Protein AF-A0A6F9AGS8-F1 (afdb_monomer_lite)

Structure (mmCIF, N/CA/C/O backbone):
data_AF-A0A6F9AGS8-F1
#
_entry.id   AF-A0A6F9AGS8-F1
#
loop_
_atom_site.group_PDB
_atom_site.id
_atom_site.type_symbol
_atom_site.label_atom_id
_atom_site.label_alt_id
_atom_site.label_comp_id
_atom_site.label_asym_id
_atom_site.label_entity_id
_atom_site.label_seq_id
_atom_site.pdbx_PDB_ins_code
_atom_site.Cartn_x
_atom_site.Cartn_y
_atom_site.Cartn_z
_atom_site.occupancy
_atom_site.B_iso_or_equiv
_atom_site.auth_seq_id
_atom_site.auth_comp_id
_atom_site.auth_asym_id
_atom_site.auth_atom_id
_atom_site.pdbx_PDB_model_num
ATOM 1 N N . MET A 1 1 ? 6.402 17.449 18.920 1.00 35.88 1 MET A N 1
ATOM 2 C CA . MET A 1 1 ? 7.321 16.859 17.923 1.00 35.88 1 MET A CA 1
ATOM 3 C C . MET A 1 1 ? 6.699 17.083 16.564 1.00 35.88 1 MET A C 1
ATOM 5 O O . MET A 1 1 ? 5.529 16.760 16.415 1.00 35.88 1 MET A O 1
ATOM 9 N N . MET A 1 2 ? 7.417 17.712 15.633 1.00 33.19 2 MET A N 1
ATOM 10 C CA . MET A 1 2 ? 6.920 17.907 14.270 1.00 33.19 2 MET A CA 1
ATOM 11 C C . MET A 1 2 ? 6.586 16.534 13.683 1.00 33.19 2 MET A C 1
ATOM 13 O O . MET A 1 2 ? 7.439 15.647 13.679 1.00 33.19 2 MET A O 1
ATOM 17 N N . HIS A 1 3 ? 5.334 16.340 13.273 1.00 45.00 3 HIS A N 1
ATOM 18 C CA . HIS A 1 3 ? 4.916 15.170 12.515 1.00 45.00 3 HIS A CA 1
ATOM 19 C C . HIS A 1 3 ? 5.629 15.239 11.164 1.00 45.00 3 HIS A C 1
ATOM 21 O O . HIS A 1 3 ? 5.151 15.892 10.244 1.00 45.00 3 HIS A O 1
ATOM 27 N N . LEU A 1 4 ? 6.824 14.655 11.078 1.00 55.09 4 LEU A N 1
ATOM 28 C CA . LEU A 1 4 ? 7.521 14.500 9.810 1.00 55.09 4 LEU A CA 1
ATOM 29 C C . LEU A 1 4 ? 6.675 13.539 8.979 1.00 55.09 4 LEU A C 1
ATOM 31 O O . LEU A 1 4 ? 6.616 12.350 9.286 1.00 55.09 4 LEU A O 1
ATOM 35 N N . THR A 1 5 ? 5.966 14.068 7.985 1.00 59.09 5 THR A N 1
ATOM 36 C CA . THR A 1 5 ? 5.361 13.259 6.928 1.00 59.09 5 THR A CA 1
ATOM 37 C C . THR A 1 5 ? 6.495 12.509 6.237 1.00 59.09 5 THR A C 1
ATOM 39 O O . THR A 1 5 ? 7.365 13.174 5.663 1.00 59.09 5 THR A O 1
ATOM 42 N N . PRO A 1 6 ? 6.557 11.171 6.342 1.00 66.69 6 PRO A N 1
ATOM 43 C CA . PRO A 1 6 ? 7.599 10.399 5.692 1.00 66.69 6 PRO A CA 1
ATOM 44 C C . PRO A 1 6 ? 7.554 10.668 4.189 1.00 66.69 6 PRO A C 1
ATOM 46 O O . PRO A 1 6 ? 6.496 10.561 3.577 1.00 66.69 6 PRO A O 1
ATOM 49 N N . THR A 1 7 ? 8.688 11.035 3.599 1.00 74.62 7 THR A N 1
ATOM 50 C CA . THR A 1 7 ? 8.811 11.135 2.144 1.00 74.62 7 THR A CA 1
ATOM 51 C C . THR A 1 7 ? 9.569 9.942 1.602 1.00 74.62 7 THR A C 1
ATOM 53 O O . THR A 1 7 ? 10.498 9.421 2.232 1.00 74.62 7 THR A O 1
ATOM 56 N N . ILE A 1 8 ? 9.150 9.485 0.431 1.00 81.56 8 ILE A N 1
ATOM 57 C CA . ILE A 1 8 ? 9.844 8.457 -0.332 1.00 81.56 8 ILE A CA 1
ATOM 58 C C . ILE A 1 8 ? 10.220 9.034 -1.684 1.00 81.56 8 ILE A C 1
ATOM 60 O O . ILE A 1 8 ? 9.484 9.827 -2.264 1.00 81.56 8 ILE A O 1
ATOM 64 N N . ARG A 1 9 ? 11.380 8.630 -2.189 1.00 85.06 9 ARG A N 1
ATOM 65 C CA . ARG A 1 9 ? 11.879 9.098 -3.477 1.00 85.06 9 ARG A CA 1
ATOM 66 C C . ARG A 1 9 ? 12.044 7.922 -4.421 1.00 85.06 9 ARG A C 1
ATOM 68 O O . ARG A 1 9 ? 12.702 6.940 -4.067 1.00 85.06 9 ARG A O 1
ATOM 75 N N . CYS A 1 10 ? 11.462 8.034 -5.608 1.00 84.75 10 CYS A N 1
ATOM 76 C CA . CYS A 1 10 ? 11.562 7.038 -6.668 1.00 84.75 10 CYS A CA 1
ATOM 77 C C . CYS A 1 10 ? 12.110 7.703 -7.931 1.00 84.75 10 CYS A C 1
ATOM 79 O O . CYS A 1 10 ? 11.561 8.686 -8.423 1.00 84.75 10 CYS A O 1
ATOM 81 N N . CYS A 1 11 ? 13.195 7.149 -8.468 1.00 85.56 11 CYS A N 1
ATOM 82 C CA . CYS A 1 11 ? 13.842 7.669 -9.679 1.00 85.56 11 CYS A CA 1
ATOM 83 C C . CYS A 1 11 ? 13.836 6.650 -10.828 1.00 85.56 11 CYS A C 1
ATOM 85 O O . CYS A 1 11 ? 14.314 6.936 -11.926 1.00 85.56 11 CYS A O 1
ATOM 87 N N . THR A 1 12 ? 13.375 5.426 -10.561 1.00 88.19 12 THR A N 1
ATOM 88 C CA . THR A 1 12 ? 13.390 4.334 -11.533 1.00 88.19 12 THR A CA 1
ATOM 89 C C . THR A 1 12 ? 12.226 3.382 -11.318 1.00 88.19 12 THR A C 1
ATOM 91 O O . THR A 1 12 ? 11.775 3.208 -10.188 1.00 88.19 12 THR A O 1
ATOM 94 N N . ILE A 1 13 ? 11.822 2.688 -12.378 1.00 92.50 13 ILE A N 1
ATOM 95 C CA . ILE A 1 13 ? 10.937 1.521 -12.321 1.00 92.50 13 ILE A CA 1
ATOM 96 C C . ILE A 1 13 ? 11.716 0.311 -12.827 1.00 92.50 13 ILE A C 1
ATOM 98 O O . ILE A 1 13 ? 12.436 0.406 -13.820 1.00 92.50 13 ILE A O 1
ATOM 102 N N . VAL A 1 14 ? 11.578 -0.824 -12.151 1.00 92.75 14 VAL A N 1
ATOM 103 C CA . VAL A 1 14 ? 12.200 -2.094 -12.528 1.00 92.75 14 VAL A CA 1
ATOM 104 C C . VAL A 1 14 ? 11.109 -3.093 -12.894 1.00 92.75 14 VAL A C 1
ATOM 106 O O . VAL A 1 14 ? 10.152 -3.283 -12.145 1.00 92.75 14 VAL A O 1
ATOM 109 N N . CYS A 1 15 ? 11.276 -3.741 -14.041 1.00 92.88 15 CYS A N 1
ATOM 110 C CA . CYS A 1 15 ? 10.416 -4.799 -14.549 1.00 92.88 15 CYS A CA 1
ATOM 111 C C . CYS A 1 15 ? 11.223 -6.099 -14.638 1.00 92.88 15 CYS A C 1
ATOM 113 O O . CYS A 1 15 ? 12.260 -6.146 -15.307 1.00 92.88 15 CYS A O 1
ATOM 115 N N . GLY A 1 16 ? 10.757 -7.133 -13.945 1.00 91.12 16 GLY A N 1
ATOM 116 C CA . GLY A 1 16 ? 11.315 -8.482 -13.965 1.00 91.12 16 GLY A CA 1
ATOM 117 C C . GLY A 1 16 ? 10.221 -9.531 -14.147 1.00 91.12 16 GLY A C 1
ATOM 118 O O . GLY A 1 16 ? 9.051 -9.204 -14.348 1.00 91.12 16 GLY A O 1
ATOM 119 N N . GLN A 1 17 ? 10.597 -10.806 -14.059 1.00 89.31 17 GLN A N 1
ATOM 120 C CA . GLN A 1 17 ? 9.643 -11.912 -14.173 1.00 89.31 17 GLN A CA 1
ATOM 121 C C . GLN A 1 17 ? 8.609 -11.889 -13.034 1.00 89.31 17 GLN A C 1
ATOM 123 O O . GLN A 1 17 ? 7.445 -12.227 -13.246 1.00 89.31 17 GLN A O 1
ATOM 128 N N . GLU A 1 18 ? 9.027 -11.463 -11.840 1.00 88.81 18 GLU A N 1
ATOM 129 C CA . GLU A 1 18 ? 8.189 -11.414 -10.642 1.00 88.81 18 GLU A CA 1
ATOM 130 C C . GLU A 1 18 ? 7.168 -10.273 -10.665 1.00 88.81 18 GLU A C 1
ATOM 132 O O . GLU A 1 18 ? 6.167 -10.336 -9.952 1.00 88.81 18 GLU A O 1
ATOM 137 N N . GLY A 1 19 ? 7.391 -9.240 -11.480 1.00 89.19 19 GLY A N 1
ATOM 138 C CA . GLY A 1 19 ? 6.490 -8.102 -11.604 1.00 89.19 19 GLY A CA 1
ATOM 139 C C . GLY A 1 19 ? 7.199 -6.784 -11.899 1.00 89.19 19 GLY A C 1
ATOM 140 O O . GLY A 1 19 ? 8.345 -6.737 -12.350 1.00 89.19 19 GLY A O 1
ATOM 141 N N . VAL A 1 20 ? 6.485 -5.694 -11.628 1.00 89.25 20 VAL A N 1
ATOM 142 C CA . VAL A 1 20 ? 6.929 -4.317 -11.842 1.00 89.25 20 VAL A CA 1
ATOM 143 C C . VAL A 1 20 ? 6.903 -3.579 -10.511 1.00 89.25 20 VAL A C 1
ATOM 145 O O . VAL A 1 20 ? 5.873 -3.541 -9.833 1.00 89.25 20 VAL A O 1
ATOM 148 N N . ALA A 1 21 ? 8.031 -2.981 -10.137 1.00 89.81 21 ALA A N 1
ATOM 149 C CA . ALA A 1 21 ? 8.154 -2.237 -8.893 1.00 89.81 21 ALA A CA 1
ATOM 150 C C . ALA A 1 21 ? 9.106 -1.040 -9.018 1.00 89.81 21 ALA A C 1
ATOM 152 O O . ALA A 1 21 ? 10.093 -1.089 -9.754 1.00 89.81 21 ALA A O 1
ATOM 153 N N . ALA A 1 22 ? 8.824 0.031 -8.276 1.00 90.31 22 ALA A N 1
ATOM 154 C CA . ALA A 1 22 ? 9.699 1.196 -8.178 1.00 90.31 22 ALA A CA 1
ATOM 155 C C . ALA A 1 22 ? 10.587 1.071 -6.926 1.00 90.31 22 ALA A C 1
ATOM 157 O O . ALA A 1 22 ? 10.052 1.022 -5.817 1.00 90.31 22 ALA A O 1
ATOM 158 N N . PRO A 1 23 ? 11.926 0.982 -7.050 1.00 90.81 23 PRO A N 1
ATOM 159 C CA . PRO A 1 23 ? 12.816 1.013 -5.897 1.00 90.81 23 PRO A CA 1
ATOM 160 C C . PRO A 1 23 ? 12.668 2.329 -5.131 1.00 90.81 23 PRO A C 1
ATOM 162 O O . PRO A 1 23 ? 12.752 3.409 -5.718 1.00 90.81 23 PRO A O 1
ATOM 165 N N . VAL A 1 24 ? 12.503 2.230 -3.814 1.00 89.69 24 VAL A N 1
ATOM 166 C CA . VAL A 1 24 ? 12.339 3.390 -2.938 1.00 89.69 24 VAL A CA 1
ATOM 167 C C . VAL A 1 24 ? 13.676 3.768 -2.315 1.00 89.69 24 VAL A C 1
ATOM 169 O O . VAL A 1 24 ? 14.326 2.970 -1.635 1.00 89.69 24 VAL A O 1
ATOM 172 N N . ILE A 1 25 ? 14.065 5.027 -2.479 1.00 87.38 25 ILE A N 1
ATOM 173 C CA . ILE A 1 25 ? 15.190 5.622 -1.767 1.00 87.38 25 ILE A CA 1
ATOM 174 C C . ILE A 1 25 ? 14.655 6.189 -0.451 1.00 87.38 25 ILE A C 1
ATOM 176 O O . ILE A 1 25 ? 14.043 7.255 -0.417 1.00 87.38 25 ILE A O 1
ATOM 180 N N . LEU A 1 26 ? 14.879 5.456 0.643 1.00 82.75 26 LEU A N 1
ATOM 181 C CA . LEU A 1 26 ? 14.448 5.881 1.974 1.00 82.75 26 LEU A CA 1
ATOM 182 C C . LEU A 1 26 ? 15.389 6.950 2.564 1.00 82.75 26 LEU A C 1
ATOM 184 O O . LEU A 1 26 ? 16.608 6.724 2.629 1.00 82.75 26 LEU A O 1
ATOM 188 N N . PRO A 1 27 ? 14.844 8.059 3.099 1.00 79.25 27 PRO A N 1
ATOM 189 C CA . PRO A 1 27 ? 15.575 8.976 3.964 1.00 79.25 27 PRO A CA 1
ATOM 190 C C . PRO A 1 27 ? 16.210 8.248 5.152 1.00 79.25 27 PRO A C 1
ATOM 192 O O . PRO A 1 27 ? 15.660 7.278 5.679 1.00 79.25 27 PRO A O 1
ATOM 195 N N . SER A 1 28 ? 17.346 8.751 5.641 1.00 79.75 28 SER A N 1
ATOM 196 C CA . SER A 1 28 ? 18.112 8.113 6.725 1.00 79.75 28 SER A CA 1
ATOM 197 C C . SER A 1 28 ? 17.284 7.813 7.981 1.00 79.75 28 SER A C 1
ATOM 199 O O . SER A 1 28 ? 17.516 6.795 8.627 1.00 79.75 28 SER A O 1
ATOM 201 N N . HIS A 1 29 ? 16.294 8.650 8.303 1.00 75.81 29 HIS A N 1
ATOM 202 C CA . HIS A 1 29 ? 15.420 8.451 9.460 1.00 75.81 29 HIS A CA 1
ATOM 203 C C . HIS A 1 29 ? 14.416 7.293 9.272 1.00 75.81 29 HIS A C 1
ATOM 205 O O . HIS A 1 29 ? 14.123 6.586 10.238 1.00 75.81 29 HIS A O 1
ATOM 211 N N . LEU A 1 30 ? 13.964 7.028 8.037 1.00 72.88 30 LEU A N 1
ATOM 212 C CA . LEU A 1 30 ? 13.032 5.937 7.706 1.00 72.88 30 LEU A CA 1
ATOM 213 C C . LEU A 1 30 ? 13.725 4.599 7.446 1.00 72.88 30 LEU A C 1
ATOM 215 O O . LEU A 1 30 ? 13.080 3.556 7.512 1.00 72.88 30 LEU A O 1
ATOM 219 N N . LYS A 1 31 ? 15.046 4.578 7.223 1.00 74.19 31 LYS A N 1
ATOM 220 C CA . LYS A 1 31 ? 15.799 3.315 7.083 1.00 74.19 31 LYS A CA 1
ATOM 221 C C . LYS A 1 31 ? 15.578 2.375 8.268 1.00 74.19 31 LYS A C 1
ATOM 223 O O . LYS A 1 31 ? 15.485 1.171 8.087 1.00 74.19 31 LYS A O 1
ATOM 228 N N . SER A 1 32 ? 15.446 2.932 9.474 1.00 70.12 32 SER A N 1
ATOM 229 C CA . SER A 1 32 ? 15.207 2.157 10.697 1.00 70.12 32 SER A CA 1
ATOM 230 C C . SER A 1 32 ? 13.781 1.593 10.829 1.00 70.12 32 SER A C 1
ATOM 232 O O . SER A 1 32 ? 13.519 0.841 11.775 1.00 70.12 32 SER A O 1
ATOM 234 N N . TRP A 1 33 ? 12.865 1.994 9.939 1.00 68.75 33 TRP A N 1
ATOM 235 C CA . TRP A 1 33 ? 11.467 1.550 9.889 1.00 68.75 33 TRP A CA 1
ATOM 236 C C . TRP A 1 33 ? 11.261 0.413 8.888 1.00 68.75 33 TRP A C 1
ATOM 238 O O . TRP A 1 33 ? 10.290 -0.328 8.993 1.00 68.75 33 TRP A O 1
ATOM 248 N N . TYR A 1 34 ? 12.183 0.235 7.943 1.00 73.62 34 TYR A N 1
ATOM 249 C CA . TYR A 1 34 ? 12.171 -0.910 7.048 1.00 73.62 34 TYR A CA 1
ATOM 250 C C . TYR A 1 34 ? 12.703 -2.146 7.784 1.00 73.62 34 TYR A C 1
ATOM 252 O O . TYR A 1 34 ? 13.876 -2.215 8.140 1.00 73.62 34 TYR A O 1
ATOM 260 N N . LEU A 1 35 ? 11.815 -3.106 8.056 1.00 71.31 35 LEU A N 1
ATOM 261 C CA . LEU A 1 35 ? 12.097 -4.262 8.922 1.00 71.31 35 LEU A CA 1
ATOM 262 C C . LEU A 1 35 ? 12.421 -5.553 8.162 1.00 71.31 35 LEU A C 1
ATOM 264 O O . LEU A 1 35 ? 12.666 -6.583 8.789 1.00 71.31 35 LEU A O 1
ATOM 268 N N . LEU A 1 36 ? 12.369 -5.536 6.830 1.00 73.56 36 LEU A N 1
ATOM 269 C CA . LEU A 1 36 ? 12.701 -6.716 6.038 1.00 73.56 36 LEU A CA 1
ATOM 270 C C . LEU A 1 36 ? 14.223 -6.900 5.986 1.00 73.56 36 LEU A C 1
ATOM 272 O O . LEU A 1 36 ? 14.982 -5.933 6.036 1.00 73.56 36 LEU A O 1
ATOM 276 N N . GLY A 1 37 ? 14.657 -8.160 5.904 1.00 74.62 37 GLY A N 1
ATOM 277 C CA . GLY A 1 37 ? 16.075 -8.520 5.895 1.00 74.62 37 GLY A CA 1
ATOM 278 C C . GLY A 1 37 ? 16.828 -8.008 4.665 1.00 74.62 37 GLY A C 1
ATOM 279 O O . GLY A 1 37 ? 16.232 -7.550 3.690 1.00 74.62 37 GLY A O 1
ATOM 280 N N . GLU A 1 38 ? 18.155 -8.150 4.688 1.00 79.31 38 GLU A N 1
ATOM 281 C CA . GLU A 1 38 ? 19.060 -7.660 3.635 1.00 79.31 38 GLU A CA 1
ATOM 282 C C . GLU A 1 38 ? 18.826 -8.280 2.253 1.00 79.31 38 GLU A C 1
ATOM 284 O O . GLU A 1 38 ? 19.350 -7.778 1.262 1.00 79.31 38 GLU A O 1
ATOM 289 N N . GLU A 1 39 ? 18.030 -9.341 2.165 1.00 83.75 39 GLU A N 1
ATOM 290 C CA . GLU A 1 39 ? 17.634 -9.971 0.907 1.00 83.75 39 GLU A CA 1
ATOM 291 C C . GLU A 1 39 ? 16.463 -9.262 0.218 1.00 83.75 39 GLU A C 1
ATOM 293 O O . GLU A 1 39 ? 16.137 -9.603 -0.910 1.00 83.75 39 GLU A O 1
ATOM 298 N N . SER A 1 40 ? 15.851 -8.251 0.842 1.00 87.88 40 SER A N 1
ATOM 299 C CA . SER A 1 40 ? 14.738 -7.488 0.274 1.00 87.88 40 SER A CA 1
ATOM 300 C C . SER A 1 40 ? 15.043 -5.994 0.265 1.00 87.88 40 SER A C 1
ATOM 302 O O . SER A 1 40 ? 15.550 -5.450 1.245 1.00 87.88 40 SER A O 1
ATOM 304 N N . ALA A 1 41 ? 14.659 -5.292 -0.798 1.00 89.12 41 ALA A N 1
ATOM 305 C CA . ALA A 1 41 ? 14.801 -3.841 -0.899 1.00 89.12 41 ALA A CA 1
ATOM 306 C C . ALA A 1 41 ? 13.447 -3.113 -0.757 1.00 89.12 41 ALA A C 1
ATOM 308 O O . ALA A 1 41 ? 12.422 -3.643 -1.198 1.00 89.12 41 ALA A O 1
ATOM 309 N N . PRO A 1 42 ? 13.424 -1.905 -0.160 1.00 88.06 42 PRO A N 1
ATOM 310 C CA . PRO A 1 42 ? 12.221 -1.082 -0.096 1.00 88.06 42 PRO A CA 1
ATOM 311 C C . PRO A 1 42 ? 11.775 -0.697 -1.508 1.00 88.06 42 PRO A C 1
ATOM 313 O O . PRO A 1 42 ? 12.587 -0.290 -2.343 1.00 88.06 42 PRO A O 1
ATOM 316 N N . HIS A 1 43 ? 10.486 -0.859 -1.785 1.00 89.38 43 HIS A N 1
ATOM 317 C CA . HIS A 1 43 ? 9.930 -0.659 -3.114 1.00 89.38 43 HIS A CA 1
ATOM 318 C C . HIS A 1 43 ? 8.429 -0.370 -3.058 1.00 89.38 43 HIS A C 1
ATOM 320 O O . HIS A 1 43 ? 7.755 -0.661 -2.070 1.00 89.38 43 HIS A O 1
ATOM 326 N N . VAL A 1 44 ? 7.928 0.156 -4.166 1.00 86.38 44 VAL A N 1
ATOM 327 C CA . VAL A 1 44 ? 6.512 0.312 -4.491 1.00 86.38 44 VAL A CA 1
ATOM 328 C C . VAL A 1 44 ? 6.130 -0.815 -5.429 1.00 86.38 44 VAL A C 1
ATOM 330 O O . VAL A 1 44 ? 6.761 -0.969 -6.474 1.00 86.38 44 VAL A O 1
ATOM 333 N N . THR A 1 45 ? 5.122 -1.607 -5.087 1.00 84.75 45 THR A N 1
ATOM 334 C CA . THR A 1 45 ? 4.589 -2.609 -6.019 1.00 84.75 45 THR A CA 1
ATOM 335 C C . THR A 1 45 ? 3.664 -1.918 -7.012 1.00 84.75 45 THR A C 1
ATOM 337 O O . THR A 1 45 ? 2.701 -1.303 -6.584 1.00 84.75 45 THR A O 1
ATOM 340 N N . LEU A 1 46 ? 3.935 -2.030 -8.315 1.00 81.00 46 LEU A N 1
ATOM 341 C CA . LEU A 1 46 ? 3.066 -1.489 -9.372 1.00 81.00 46 LEU A CA 1
ATOM 342 C C . LEU A 1 46 ? 2.249 -2.595 -10.041 1.00 81.00 46 LEU A C 1
ATOM 344 O O . LEU A 1 46 ? 1.070 -2.420 -10.327 1.00 81.00 46 LEU A O 1
ATOM 348 N N . ALA A 1 47 ? 2.869 -3.753 -10.266 1.00 80.69 47 ALA A N 1
ATOM 349 C CA . ALA A 1 47 ? 2.195 -4.938 -10.778 1.00 80.69 47 ALA A CA 1
ATOM 350 C C . ALA A 1 47 ? 2.900 -6.204 -10.293 1.00 80.69 47 ALA A C 1
ATOM 352 O O . ALA A 1 47 ? 4.125 -6.240 -10.190 1.00 80.69 47 ALA A O 1
ATOM 353 N N . VAL A 1 48 ? 2.135 -7.264 -10.047 1.00 82.19 48 VAL A N 1
ATOM 354 C CA . VAL A 1 48 ? 2.672 -8.584 -9.701 1.00 82.19 48 VAL A CA 1
ATOM 355 C C . VAL A 1 48 ? 2.579 -9.495 -10.924 1.00 82.19 48 VAL A C 1
ATOM 357 O O . VAL A 1 48 ? 1.555 -9.531 -11.611 1.00 82.19 48 VAL A O 1
ATOM 360 N N . GLY A 1 49 ? 3.669 -10.199 -11.222 1.00 74.75 49 GLY A N 1
ATOM 361 C CA . GLY A 1 49 ? 3.754 -11.164 -12.312 1.00 74.75 49 GLY A CA 1
ATOM 362 C C . GLY A 1 49 ? 2.900 -12.408 -12.056 1.00 74.75 49 GLY A C 1
ATOM 363 O O . GLY A 1 49 ? 2.567 -12.749 -10.922 1.00 74.75 49 GLY A O 1
ATOM 364 N N . HIS A 1 50 ? 2.541 -13.118 -13.124 1.00 77.75 50 HIS A N 1
ATOM 365 C CA . HIS A 1 50 ? 1.725 -14.326 -13.015 1.00 77.75 50 HIS A CA 1
ATOM 366 C C . HIS A 1 50 ? 2.462 -15.431 -12.240 1.00 77.75 50 HIS A C 1
ATOM 368 O O . HIS A 1 50 ? 3.575 -15.807 -12.600 1.00 77.75 50 HIS A O 1
ATOM 374 N N . GLY A 1 51 ? 1.821 -15.980 -11.204 1.00 77.88 51 GLY A N 1
ATOM 375 C CA . GLY A 1 51 ? 2.410 -17.008 -10.336 1.00 77.88 51 GLY A CA 1
ATOM 376 C C . GLY A 1 51 ? 3.330 -16.464 -9.237 1.00 77.88 51 GLY A C 1
ATOM 377 O O . GLY A 1 51 ? 3.935 -17.257 -8.519 1.00 77.88 51 GLY A O 1
ATOM 378 N N . PHE A 1 52 ? 3.418 -15.141 -9.085 1.00 76.94 52 PHE A N 1
ATOM 379 C CA . PHE A 1 52 ? 4.169 -14.481 -8.021 1.00 76.94 52 PHE A CA 1
ATOM 380 C C . PHE A 1 52 ? 3.236 -13.757 -7.050 1.00 76.94 52 PHE A C 1
ATOM 382 O O . PHE A 1 52 ? 2.058 -13.534 -7.323 1.00 76.94 52 PHE A O 1
ATOM 389 N N . GLU A 1 53 ? 3.781 -13.384 -5.898 1.00 72.44 53 GLU A N 1
ATOM 390 C CA . GLU A 1 53 ? 3.091 -12.589 -4.886 1.00 72.44 53 GLU A CA 1
ATOM 391 C C . GLU A 1 53 ? 3.850 -11.279 -4.658 1.00 72.44 53 GLU A C 1
ATOM 393 O O . GLU A 1 53 ? 5.049 -11.202 -4.915 1.00 72.44 53 GLU A O 1
ATOM 398 N N . ALA A 1 54 ? 3.196 -10.259 -4.092 1.00 72.38 54 ALA A N 1
ATOM 399 C CA . ALA A 1 54 ? 3.837 -8.967 -3.815 1.00 72.38 54 ALA A CA 1
ATOM 400 C C . ALA A 1 54 ? 5.126 -9.096 -2.972 1.00 72.38 54 ALA A C 1
ATOM 402 O O . ALA A 1 54 ? 6.096 -8.373 -3.188 1.00 72.38 54 ALA A O 1
ATOM 403 N N . ARG A 1 55 ? 5.199 -10.083 -2.064 1.00 79.12 55 ARG A N 1
ATOM 404 C CA . ARG A 1 55 ? 6.411 -10.369 -1.268 1.00 79.12 55 ARG A CA 1
ATOM 405 C C . ARG A 1 55 ? 7.633 -10.773 -2.105 1.00 79.12 55 ARG A C 1
ATOM 407 O O . ARG A 1 55 ? 8.753 -10.660 -1.614 1.00 79.12 55 ARG A O 1
ATOM 414 N N . SER A 1 56 ? 7.440 -11.226 -3.342 1.00 79.44 56 SER A N 1
ATOM 415 C CA . SER A 1 56 ? 8.517 -11.623 -4.257 1.00 79.44 56 SER A CA 1
ATOM 416 C C . SER A 1 56 ? 9.254 -10.424 -4.868 1.00 79.44 56 SER A C 1
ATOM 418 O O . SER A 1 56 ? 10.388 -10.564 -5.324 1.00 79.44 56 SER A O 1
ATOM 420 N N . LEU A 1 57 ? 8.652 -9.232 -4.842 1.00 83.88 57 LEU A N 1
ATOM 421 C CA . LEU A 1 57 ? 9.183 -8.041 -5.511 1.00 83.88 57 LEU A CA 1
ATOM 422 C C . LEU A 1 57 ? 10.318 -7.397 -4.708 1.00 83.88 57 LEU A C 1
ATOM 424 O O . LEU A 1 57 ? 11.267 -6.873 -5.284 1.00 83.88 57 LEU A O 1
ATOM 428 N N . GLY A 1 58 ? 10.290 -7.504 -3.380 1.00 87.19 58 GLY A N 1
ATOM 429 C CA . GLY A 1 58 ? 11.376 -7.029 -2.522 1.00 87.19 58 GLY A CA 1
ATOM 430 C C . GLY A 1 58 ? 12.722 -7.687 -2.844 1.00 87.19 58 GLY A C 1
ATOM 431 O O . GLY A 1 58 ? 13.695 -6.971 -3.118 1.00 87.19 58 GLY A O 1
ATOM 432 N N . PRO A 1 59 ? 12.788 -9.031 -2.883 1.00 90.88 59 PRO A N 1
ATOM 433 C CA . PRO A 1 59 ? 13.953 -9.759 -3.370 1.00 90.88 59 PRO A CA 1
ATOM 434 C C . PRO A 1 59 ? 14.326 -9.435 -4.814 1.00 90.88 59 PRO A C 1
ATOM 436 O O . PRO A 1 59 ? 15.501 -9.200 -5.093 1.00 90.88 59 PRO A O 1
ATOM 439 N N . MET A 1 60 ? 13.351 -9.339 -5.723 1.00 93.19 60 MET A N 1
ATOM 440 C CA . MET A 1 60 ? 13.598 -8.937 -7.114 1.00 93.19 60 MET A CA 1
ATOM 441 C C . MET A 1 60 ? 14.342 -7.592 -7.188 1.00 93.19 60 MET A C 1
ATOM 443 O O . MET A 1 60 ? 15.364 -7.482 -7.865 1.00 93.19 60 MET A O 1
ATOM 447 N N . ILE A 1 61 ? 13.892 -6.579 -6.443 1.00 93.31 61 ILE A N 1
ATOM 448 C CA . ILE A 1 61 ? 14.515 -5.246 -6.431 1.00 93.31 61 ILE A CA 1
ATOM 449 C C . ILE A 1 61 ? 15.902 -5.283 -5.781 1.00 93.31 61 ILE A C 1
ATOM 451 O O . ILE A 1 61 ? 16.833 -4.610 -6.237 1.00 93.31 61 ILE A O 1
ATOM 455 N N . ARG A 1 62 ? 16.090 -6.113 -4.751 1.00 92.94 62 ARG A N 1
ATOM 456 C CA . ARG A 1 62 ? 17.409 -6.314 -4.147 1.00 92.94 62 ARG A CA 1
ATOM 457 C C . ARG A 1 62 ? 18.386 -6.953 -5.129 1.00 92.94 62 ARG A C 1
ATOM 459 O O . ARG A 1 62 ? 19.524 -6.488 -5.211 1.00 92.94 62 ARG A O 1
ATOM 466 N N . ARG A 1 63 ? 17.958 -7.958 -5.899 1.00 93.00 63 ARG A N 1
ATOM 467 C CA . ARG A 1 63 ? 18.766 -8.548 -6.979 1.00 93.00 63 ARG A CA 1
ATOM 468 C C . ARG A 1 63 ? 19.081 -7.497 -8.041 1.00 93.00 63 ARG A C 1
ATOM 470 O O . ARG A 1 63 ? 20.253 -7.280 -8.331 1.00 93.00 63 ARG A O 1
ATOM 477 N N . ALA A 1 64 ? 18.076 -6.746 -8.494 1.00 92.19 64 ALA A N 1
ATOM 478 C CA . ALA A 1 64 ? 18.220 -5.671 -9.477 1.00 92.19 64 ALA A CA 1
ATOM 479 C C . ALA A 1 64 ? 19.275 -4.615 -9.098 1.00 92.19 64 ALA A C 1
ATOM 481 O O . ALA A 1 64 ? 20.016 -4.145 -9.963 1.00 92.19 64 ALA A O 1
ATOM 482 N N . SER A 1 65 ? 19.396 -4.268 -7.810 1.00 90.88 65 SER A N 1
ATOM 483 C CA . SER A 1 65 ? 20.407 -3.308 -7.330 1.00 90.88 65 SER A CA 1
ATOM 484 C C . SER A 1 65 ? 21.860 -3.776 -7.488 1.00 90.88 65 SER A C 1
ATOM 486 O O . SER A 1 65 ? 22.771 -2.954 -7.439 1.00 90.88 65 SER A O 1
ATOM 488 N N . LYS A 1 66 ? 22.079 -5.084 -7.674 1.00 92.31 66 LYS A N 1
ATOM 489 C CA . LYS A 1 66 ? 23.402 -5.704 -7.836 1.00 92.31 66 LYS A CA 1
ATOM 490 C C . LYS A 1 66 ? 23.748 -5.971 -9.310 1.00 92.31 66 LYS A C 1
ATOM 492 O O . LYS A 1 66 ? 24.873 -6.370 -9.598 1.00 92.31 66 LYS A O 1
ATOM 497 N N . LEU A 1 67 ? 22.799 -5.773 -10.230 1.00 92.25 67 LEU A N 1
ATOM 498 C CA . LEU A 1 67 ? 22.977 -6.040 -11.659 1.00 92.25 67 LEU A CA 1
ATOM 499 C C . LEU A 1 67 ? 23.713 -4.904 -12.374 1.00 92.25 67 LEU A C 1
ATOM 501 O O . LEU A 1 67 ? 23.625 -3.735 -11.991 1.00 92.25 67 LEU A O 1
ATOM 505 N N . GLN A 1 68 ? 24.396 -5.264 -13.461 1.00 94.38 68 GLN A N 1
ATOM 506 C CA . GLN A 1 68 ? 24.939 -4.312 -14.428 1.00 94.38 68 GLN A CA 1
ATOM 507 C C . GLN A 1 68 ? 23.885 -4.004 -15.491 1.00 94.38 68 GLN A C 1
ATOM 509 O O . GLN A 1 68 ? 23.179 -4.902 -15.955 1.00 94.38 68 GLN A O 1
ATOM 514 N N . TRP A 1 69 ? 23.782 -2.730 -15.861 1.00 92.56 69 TRP A N 1
ATOM 515 C CA . TRP A 1 69 ? 22.727 -2.214 -16.727 1.00 92.56 69 TRP A CA 1
ATOM 516 C C . TRP A 1 69 ? 23.329 -1.587 -17.976 1.00 92.56 69 TRP A C 1
ATOM 518 O O . TRP A 1 69 ? 24.107 -0.639 -17.872 1.00 92.56 69 TRP A O 1
ATOM 528 N N . GLU A 1 70 ? 22.920 -2.073 -19.141 1.00 93.06 70 GLU A N 1
ATOM 529 C CA . GLU A 1 70 ? 23.337 -1.532 -20.429 1.00 93.06 70 GLU A CA 1
ATOM 530 C C . GLU A 1 70 ? 22.231 -0.661 -21.038 1.00 93.06 70 GLU A C 1
ATOM 532 O O . GLU A 1 70 ? 21.044 -1.007 -20.956 1.00 93.06 70 GLU A O 1
ATOM 537 N N . PRO A 1 71 ? 22.588 0.492 -21.627 1.00 90.19 71 PRO A N 1
ATOM 538 C CA . PRO A 1 71 ? 21.634 1.332 -22.328 1.00 90.19 71 PRO A CA 1
ATOM 539 C C . PRO A 1 71 ? 21.088 0.605 -23.552 1.00 90.19 71 PRO A C 1
ATOM 541 O O . PRO A 1 71 ? 21.811 -0.077 -24.275 1.00 90.19 71 PRO A O 1
ATOM 544 N N . THR A 1 72 ? 19.792 0.769 -23.786 1.00 89.50 72 THR A N 1
ATOM 545 C CA . THR A 1 72 ? 19.149 0.243 -24.991 1.00 89.50 72 THR A CA 1
ATOM 546 C C . THR A 1 72 ? 19.072 1.321 -26.069 1.00 89.50 72 THR A C 1
ATOM 548 O O . THR A 1 72 ? 19.43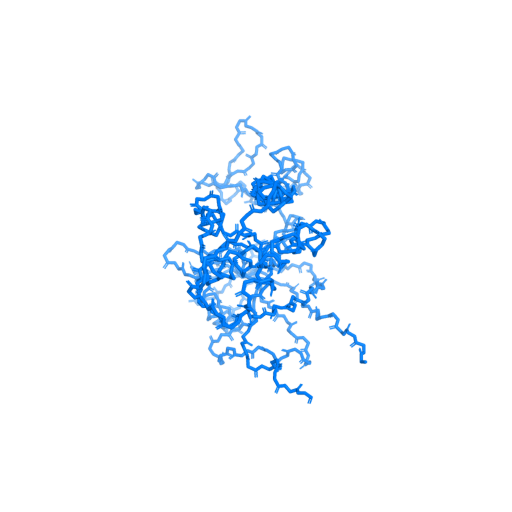0 2.475 -25.844 1.00 89.50 72 THR A O 1
ATOM 551 N N . GLN A 1 73 ? 18.564 0.957 -27.250 1.00 85.44 73 GLN A N 1
ATOM 552 C CA . GLN A 1 73 ? 18.289 1.924 -28.320 1.00 85.44 73 GLN A CA 1
ATOM 553 C C . GLN A 1 73 ? 17.228 2.966 -27.913 1.00 85.44 73 GLN A C 1
ATOM 555 O O . GLN A 1 73 ? 17.136 4.015 -28.542 1.00 85.44 73 GLN A O 1
ATOM 560 N N . THR A 1 74 ? 16.442 2.696 -26.862 1.00 77.62 74 THR A N 1
ATOM 561 C CA . THR A 1 74 ? 15.459 3.638 -26.319 1.00 77.62 74 THR A CA 1
ATOM 562 C C . THR A 1 74 ? 16.056 4.455 -25.165 1.00 77.62 74 THR A C 1
ATOM 564 O O . THR A 1 74 ? 16.462 3.871 -24.154 1.00 77.62 74 THR A O 1
ATOM 567 N N . PRO A 1 75 ? 16.069 5.801 -25.256 1.00 82.00 75 PRO A N 1
ATOM 568 C CA . PRO A 1 75 ? 16.505 6.664 -24.164 1.00 82.00 75 PRO A CA 1
ATOM 569 C C . PRO A 1 75 ? 15.694 6.426 -22.889 1.00 82.00 75 PRO A C 1
ATOM 571 O O . PRO A 1 75 ? 14.481 6.239 -22.932 1.00 82.00 75 PRO A O 1
ATOM 574 N N . GLY A 1 76 ? 16.371 6.430 -21.742 1.00 80.50 76 GLY A N 1
ATOM 575 C CA . GLY A 1 76 ? 15.736 6.195 -20.443 1.00 80.50 76 GLY A CA 1
ATOM 576 C C . GLY A 1 76 ? 15.428 4.727 -20.136 1.00 80.50 76 GLY A C 1
ATOM 577 O O . GLY A 1 76 ? 15.009 4.440 -19.018 1.00 80.50 76 GLY A O 1
ATOM 578 N N . ILE A 1 77 ? 15.687 3.790 -21.057 1.00 88.56 77 ILE A N 1
ATOM 579 C CA . ILE A 1 77 ? 15.513 2.352 -20.824 1.00 88.56 77 ILE A CA 1
ATOM 580 C C . ILE A 1 77 ? 16.868 1.649 -20.842 1.00 88.56 77 ILE A C 1
ATOM 582 O O . ILE A 1 77 ? 17.641 1.731 -21.801 1.00 88.56 77 ILE A O 1
ATOM 586 N N . THR A 1 78 ? 17.126 0.901 -19.775 1.00 90.56 78 THR A N 1
ATOM 587 C CA . THR A 1 78 ? 18.313 0.061 -19.611 1.00 90.56 78 THR A CA 1
ATOM 588 C C . THR A 1 78 ? 17.903 -1.392 -19.396 1.00 90.56 78 THR A C 1
ATOM 590 O O . THR A 1 78 ? 16.881 -1.659 -18.760 1.00 90.56 78 THR A O 1
ATOM 593 N N . LYS A 1 79 ? 18.693 -2.332 -19.914 1.00 93.12 79 LYS A N 1
ATOM 594 C CA . LYS A 1 79 ? 18.476 -3.774 -19.739 1.00 93.12 79 LYS A CA 1
ATOM 595 C C . LYS A 1 79 ? 19.598 -4.365 -18.890 1.00 93.12 79 LYS A C 1
ATOM 597 O O . LYS A 1 79 ? 20.751 -3.960 -19.027 1.00 93.12 79 LYS A O 1
ATOM 602 N N . ALA A 1 80 ? 19.266 -5.300 -18.007 1.00 93.50 80 ALA A N 1
ATOM 603 C CA . ALA A 1 80 ? 20.275 -6.043 -17.267 1.00 93.50 80 ALA A CA 1
ATOM 604 C C . ALA A 1 80 ? 21.063 -6.970 -18.207 1.00 93.50 80 ALA A C 1
ATOM 606 O O . ALA A 1 80 ? 20.493 -7.597 -19.101 1.00 93.50 80 ALA A O 1
ATOM 607 N N . THR A 1 81 ? 22.374 -7.073 -17.997 1.00 89.44 81 THR A N 1
ATOM 608 C CA . THR A 1 81 ? 23.254 -7.883 -18.859 1.00 89.44 81 THR A CA 1
ATOM 609 C C . THR A 1 81 ? 23.107 -9.382 -18.621 1.00 89.44 81 THR A C 1
ATOM 611 O O . THR A 1 81 ? 23.216 -10.178 -19.551 1.00 89.44 81 THR A O 1
ATOM 614 N N . THR A 1 82 ? 22.845 -9.778 -17.377 1.00 86.81 82 THR A N 1
ATOM 615 C CA . THR A 1 82 ? 22.826 -11.184 -16.950 1.00 86.81 82 THR A CA 1
ATOM 616 C C . THR A 1 82 ? 21.424 -11.756 -16.777 1.00 86.81 82 THR A C 1
ATOM 618 O O . THR A 1 82 ? 21.282 -12.962 -16.605 1.00 86.81 82 THR A O 1
ATOM 621 N N . GLU A 1 83 ? 20.386 -10.918 -16.797 1.00 88.00 83 GLU A N 1
ATOM 622 C CA . GLU A 1 83 ? 19.006 -11.330 -16.530 1.00 88.00 83 GLU A CA 1
ATOM 623 C C . GLU A 1 83 ? 18.013 -10.637 -17.466 1.00 88.00 83 GLU A C 1
ATOM 625 O O . GLU A 1 83 ? 18.258 -9.544 -17.978 1.00 88.00 83 GLU A O 1
ATOM 630 N N . ASN A 1 84 ? 16.839 -11.246 -17.651 1.00 88.25 84 ASN A N 1
ATOM 631 C CA . ASN A 1 84 ? 15.712 -10.609 -18.337 1.00 88.25 84 ASN A CA 1
ATOM 632 C C . ASN A 1 84 ? 15.006 -9.618 -17.401 1.00 88.25 84 ASN A C 1
ATOM 634 O O . ASN A 1 84 ? 13.860 -9.813 -17.001 1.00 88.25 84 ASN A O 1
ATOM 638 N N . MET A 1 85 ? 15.715 -8.545 -17.059 1.00 91.81 85 MET A N 1
ATOM 639 C CA . MET A 1 85 ? 15.186 -7.422 -16.296 1.00 91.81 85 MET A CA 1
ATOM 640 C C . MET A 1 85 ? 15.410 -6.114 -17.043 1.00 91.81 85 MET A C 1
ATOM 642 O O . MET A 1 85 ? 16.432 -5.910 -17.704 1.00 91.81 85 MET A O 1
ATOM 646 N N . TRP A 1 86 ? 14.449 -5.213 -16.899 1.00 92.00 86 TRP A N 1
ATOM 647 C CA . TRP A 1 86 ? 14.438 -3.904 -17.532 1.00 92.00 86 TRP A CA 1
ATOM 648 C C . TRP A 1 86 ? 14.293 -2.824 -16.474 1.00 92.00 86 TRP A C 1
ATOM 650 O O . TRP A 1 86 ? 13.581 -3.001 -15.486 1.00 92.00 86 TRP A O 1
ATOM 660 N N . ARG A 1 87 ? 14.966 -1.697 -16.683 1.00 91.75 87 ARG A N 1
ATOM 661 C CA . ARG A 1 87 ? 14.905 -0.541 -15.796 1.00 91.75 87 ARG A CA 1
ATOM 662 C C . ARG A 1 87 ? 14.646 0.717 -16.599 1.00 91.75 87 ARG A C 1
ATOM 664 O O . ARG A 1 87 ? 15.383 1.026 -17.536 1.00 91.75 87 ARG A O 1
ATOM 671 N N . PHE A 1 88 ? 13.631 1.442 -16.165 1.00 90.94 88 PHE A N 1
ATOM 672 C CA . PHE A 1 88 ? 13.156 2.688 -16.739 1.00 90.94 88 PHE A CA 1
ATOM 673 C C . PHE A 1 88 ? 13.574 3.818 -15.809 1.00 90.94 88 PHE A C 1
ATOM 675 O O . PHE A 1 88 ? 13.287 3.773 -14.613 1.00 90.94 88 PHE A O 1
ATOM 682 N N . MET A 1 89 ? 14.268 4.810 -16.346 1.00 83.56 89 MET A N 1
ATOM 683 C CA . MET A 1 89 ? 14.577 6.046 -15.640 1.00 83.56 89 MET A CA 1
ATOM 684 C C . MET A 1 89 ? 13.317 6.906 -15.631 1.00 83.56 89 MET A C 1
ATOM 686 O O . MET A 1 89 ? 12.770 7.207 -16.691 1.00 83.56 89 MET A O 1
ATOM 690 N N . THR A 1 90 ? 12.850 7.284 -14.448 1.00 73.00 90 THR A N 1
ATOM 691 C CA . THR A 1 90 ? 11.701 8.180 -14.296 1.00 73.00 90 THR A CA 1
ATOM 692 C C . THR A 1 90 ? 12.180 9.570 -13.911 1.00 73.00 90 THR A C 1
ATOM 694 O O . THR A 1 90 ? 13.322 9.757 -13.484 1.00 73.00 90 THR A O 1
ATOM 697 N N . VAL A 1 91 ? 11.294 10.558 -14.044 1.00 73.19 91 VAL A N 1
ATOM 698 C CA . VAL A 1 91 ? 11.515 11.856 -13.404 1.00 73.19 91 VAL A CA 1
ATOM 699 C C . VAL A 1 91 ? 11.678 11.613 -11.908 1.00 73.19 91 VAL A C 1
ATOM 701 O O . VAL A 1 91 ? 11.010 10.750 -11.329 1.00 73.19 91 VAL A O 1
ATOM 704 N N . ASP A 1 92 ? 12.613 12.338 -11.310 1.00 72.62 92 ASP A N 1
ATOM 705 C CA . ASP A 1 92 ? 12.865 12.274 -9.886 1.00 72.62 92 ASP A CA 1
ATOM 706 C C . ASP A 1 92 ? 11.606 12.682 -9.119 1.00 72.62 92 ASP A C 1
ATOM 708 O O . ASP A 1 92 ? 11.230 13.853 -9.108 1.00 72.62 92 ASP A O 1
ATOM 712 N N . THR A 1 93 ? 10.917 11.691 -8.562 1.00 69.06 93 THR A N 1
ATOM 713 C CA . THR A 1 93 ? 9.615 11.883 -7.932 1.00 69.06 93 THR A CA 1
ATOM 714 C C . THR A 1 93 ? 9.789 11.714 -6.433 1.00 69.06 93 THR A C 1
ATOM 716 O O . THR A 1 93 ? 10.171 10.638 -5.961 1.00 69.06 93 THR A O 1
ATOM 719 N N . GLU A 1 94 ? 9.533 12.786 -5.689 1.00 72.94 94 GLU A N 1
ATOM 720 C CA . GLU A 1 94 ? 9.396 12.753 -4.237 1.00 72.94 94 GLU A CA 1
ATOM 721 C C . GLU A 1 94 ? 7.908 12.718 -3.897 1.00 72.94 94 GLU A C 1
ATOM 723 O O . GLU A 1 94 ? 7.153 13.587 -4.326 1.00 72.94 94 GLU A O 1
ATOM 728 N N . GLU A 1 95 ? 7.500 11.701 -3.143 1.00 68.62 95 GLU A N 1
ATOM 729 C CA . GLU A 1 95 ? 6.114 11.506 -2.733 1.00 68.62 95 GLU A CA 1
ATOM 730 C C . GLU A 1 95 ? 5.997 11.610 -1.212 1.00 68.62 95 GLU A C 1
ATOM 732 O O . GLU A 1 95 ? 6.821 11.069 -0.461 1.00 68.62 95 GLU A O 1
ATOM 737 N N . HIS A 1 96 ? 4.949 12.293 -0.752 1.00 66.38 96 HIS A N 1
ATOM 738 C CA . HIS A 1 96 ? 4.625 12.412 0.664 1.00 66.38 96 HIS A CA 1
ATOM 739 C C . HIS A 1 96 ? 3.736 11.242 1.083 1.00 66.38 96 HIS A C 1
ATOM 741 O O . HIS A 1 96 ? 2.544 11.204 0.781 1.00 66.38 96 HIS A O 1
ATOM 747 N N . CYS A 1 97 ? 4.294 10.291 1.826 1.00 59.19 97 CYS A N 1
ATOM 748 C CA . CYS A 1 97 ? 3.500 9.222 2.408 1.00 59.19 97 CYS A CA 1
ATOM 749 C C . CYS A 1 97 ? 2.662 9.781 3.560 1.00 59.19 97 CYS A C 1
ATOM 751 O O . CYS A 1 97 ? 3.183 10.412 4.484 1.00 59.19 97 CYS A O 1
ATOM 753 N N . LEU A 1 98 ? 1.357 9.512 3.528 1.00 56.28 98 LEU A N 1
ATOM 754 C CA . LEU A 1 98 ? 0.477 9.743 4.666 1.00 56.28 98 LEU A CA 1
ATOM 755 C C . LEU A 1 98 ? 0.643 8.563 5.633 1.00 56.28 98 LEU A C 1
ATOM 757 O O . LEU A 1 98 ? 0.226 7.454 5.299 1.00 56.28 98 LEU A O 1
ATOM 761 N N . PRO A 1 99 ? 1.264 8.755 6.811 1.00 51.81 99 PRO A N 1
ATOM 762 C CA . PRO A 1 99 ? 1.442 7.665 7.752 1.00 51.81 99 PRO A CA 1
ATOM 763 C C . PRO A 1 99 ? 0.072 7.300 8.324 1.00 51.81 99 PRO A C 1
ATOM 765 O O . PRO A 1 99 ? -0.539 8.078 9.063 1.00 51.81 99 PRO A O 1
ATOM 768 N N . GLU A 1 100 ? -0.429 6.117 7.985 1.00 46.78 100 GLU A N 1
ATOM 769 C CA . GLU A 1 100 ? -1.675 5.626 8.553 1.00 46.78 100 GLU A CA 1
ATOM 770 C C . GLU A 1 100 ? -1.403 5.044 9.942 1.00 46.78 100 GLU A C 1
ATOM 772 O O . GLU A 1 100 ? -0.802 3.981 10.112 1.00 46.78 100 GLU A O 1
ATOM 777 N N . ARG A 1 101 ? -1.873 5.736 10.982 1.00 44.94 101 ARG A N 1
ATOM 778 C CA . ARG A 1 101 ? -1.830 5.204 12.345 1.00 44.94 101 ARG A CA 1
ATOM 779 C C . ARG A 1 101 ? -2.932 4.162 12.527 1.00 44.94 101 ARG A C 1
ATOM 781 O O . ARG A 1 101 ? -3.985 4.449 13.099 1.00 44.94 101 ARG A O 1
ATOM 788 N N . LEU A 1 102 ? -2.660 2.934 12.103 1.00 42.84 102 LEU A N 1
ATOM 789 C CA . LEU A 1 102 ? -3.531 1.793 12.370 1.00 42.84 102 LEU A CA 1
ATOM 790 C C . LEU A 1 102 ? -3.524 1.482 13.875 1.00 42.84 102 LEU A C 1
ATOM 792 O O . LEU A 1 102 ? -2.573 0.924 14.428 1.00 42.84 102 LEU A O 1
ATOM 796 N N . THR A 1 103 ? -4.605 1.837 14.571 1.00 36.31 103 THR A N 1
ATOM 797 C CA . THR A 1 103 ? -4.866 1.323 15.921 1.00 36.31 103 THR A CA 1
ATOM 798 C C . THR A 1 103 ? -5.347 -0.110 15.781 1.00 36.31 103 THR A C 1
ATOM 800 O O . THR A 1 103 ? -6.541 -0.355 15.681 1.00 36.31 103 THR A O 1
ATOM 803 N N . LEU A 1 104 ? -4.408 -1.061 15.731 1.00 36.47 104 LEU A N 1
ATOM 804 C CA . LEU A 1 104 ? -4.733 -2.483 15.630 1.00 36.47 104 LEU A CA 1
ATOM 805 C C . LEU A 1 104 ? -5.629 -2.895 16.813 1.00 36.47 104 LEU A C 1
ATOM 807 O O . LEU A 1 104 ? -5.156 -2.928 17.957 1.00 36.47 104 LEU A O 1
ATOM 811 N N . PRO A 1 105 ? -6.911 -3.231 16.581 1.00 35.41 105 PRO A N 1
ATOM 812 C CA . PRO A 1 105 ? -7.741 -3.817 17.613 1.00 35.41 105 PRO A CA 1
ATOM 813 C C . PRO A 1 105 ? -7.181 -5.209 17.919 1.00 35.41 105 PRO A C 1
ATOM 815 O O . PRO A 1 105 ? -6.855 -5.972 17.012 1.00 35.41 105 PRO A O 1
ATOM 818 N N . ARG A 1 106 ? -7.069 -5.576 19.196 1.00 32.72 106 ARG A N 1
ATOM 819 C CA . ARG A 1 106 ? -6.662 -6.931 19.606 1.00 32.72 106 ARG A CA 1
ATOM 820 C C . ARG A 1 106 ? -7.769 -7.947 19.288 1.00 32.72 106 ARG A C 1
ATOM 822 O O . ARG A 1 106 ? -8.485 -8.330 20.200 1.00 32.72 106 ARG A O 1
ATOM 829 N N . HIS A 1 107 ? -7.951 -8.333 18.027 1.00 34.47 107 HIS A N 1
ATOM 830 C CA . HIS A 1 107 ? -8.708 -9.526 17.618 1.00 34.47 107 HIS A CA 1
ATOM 831 C C . HIS A 1 107 ? -8.578 -9.781 16.109 1.00 34.47 107 HIS A C 1
ATOM 833 O O . HIS A 1 107 ? -8.462 -8.853 15.315 1.00 34.47 107 HIS A O 1
ATOM 839 N N . HIS A 1 108 ? -8.514 -11.067 15.767 1.00 34.62 108 HIS A N 1
ATOM 840 C CA . HIS A 1 108 ? -8.291 -11.633 14.441 1.00 34.62 108 HIS A CA 1
ATOM 841 C C . HIS A 1 108 ? -9.508 -11.458 13.523 1.00 34.62 108 HIS A C 1
ATOM 843 O O . HIS A 1 108 ? -10.603 -11.827 13.922 1.00 34.62 108 HIS A O 1
ATOM 849 N N . GLU A 1 109 ? -9.290 -10.974 12.299 1.00 30.25 109 GLU A N 1
ATOM 850 C CA . GLU A 1 109 ? -9.621 -11.647 11.029 1.00 30.25 109 GLU A CA 1
ATOM 851 C C . GLU A 1 109 ? -9.142 -10.756 9.872 1.00 30.25 109 GLU A C 1
ATOM 853 O O . GLU A 1 109 ? -9.443 -9.566 9.814 1.00 30.25 109 GLU A O 1
ATOM 858 N N . ILE A 1 110 ? -8.309 -11.315 8.994 1.00 33.97 110 ILE A N 1
ATOM 859 C CA . ILE A 1 110 ? -7.675 -10.613 7.873 1.00 33.97 110 ILE A CA 1
ATOM 860 C C . ILE A 1 110 ? -8.537 -10.873 6.634 1.00 33.97 110 ILE A C 1
ATOM 862 O O . ILE A 1 110 ? -8.637 -12.014 6.194 1.00 33.97 110 ILE A O 1
ATOM 866 N N . SER A 1 111 ? -9.127 -9.825 6.060 1.00 34.47 111 SER A N 1
ATOM 867 C CA . SER A 1 111 ? -9.676 -9.827 4.699 1.00 34.47 111 SER A CA 1
ATOM 868 C C . SER A 1 111 ? -9.107 -8.616 3.965 1.00 34.47 111 SER A C 1
ATOM 870 O O . SER A 1 111 ? -9.208 -7.500 4.463 1.00 34.47 111 SER A O 1
ATOM 872 N N . GLY A 1 112 ? -8.466 -8.852 2.819 1.00 32.06 112 GLY A N 1
ATOM 873 C CA . GLY A 1 112 ? -7.650 -7.893 2.063 1.00 32.06 112 GLY A CA 1
ATOM 874 C C . GLY A 1 112 ? -8.419 -6.847 1.252 1.00 32.06 112 GLY A C 1
ATOM 875 O O . GLY A 1 112 ? -8.007 -6.532 0.142 1.00 32.06 112 GLY A O 1
ATOM 876 N N . GLU A 1 113 ? -9.511 -6.303 1.783 1.00 32.75 113 GLU A N 1
ATOM 877 C CA . GLU A 1 113 ? -10.175 -5.128 1.210 1.00 32.75 113 GLU A CA 1
ATOM 878 C C . GLU A 1 113 ? -10.032 -3.981 2.217 1.00 32.75 113 GLU A C 1
ATOM 880 O O . GLU A 1 113 ? -10.284 -4.171 3.406 1.00 32.75 113 GLU A O 1
ATOM 885 N N . GLY A 1 114 ? -9.533 -2.827 1.756 1.00 33.03 114 GLY A N 1
ATOM 886 C CA . GLY A 1 114 ? -9.214 -1.655 2.579 1.00 33.03 114 GLY A CA 1
ATOM 887 C C . GLY A 1 114 ? -10.365 -1.190 3.474 1.00 33.03 114 GLY A C 1
ATOM 888 O O . GLY A 1 114 ? -11.489 -1.641 3.305 1.00 33.03 114 GLY A O 1
ATOM 889 N N . ALA A 1 115 ? -10.054 -0.294 4.419 1.00 36.22 115 ALA A N 1
ATOM 890 C CA . ALA A 1 115 ? -10.859 0.200 5.548 1.00 36.22 115 ALA A CA 1
ATOM 891 C C . ALA A 1 115 ? -12.345 0.538 5.265 1.00 36.22 115 ALA A C 1
ATOM 893 O O . ALA A 1 115 ? -12.796 1.675 5.382 1.00 36.22 115 ALA A O 1
ATOM 894 N N . GLY A 1 116 ? -13.121 -0.491 4.961 1.00 46.44 116 GLY A N 1
ATOM 895 C CA . GLY A 1 116 ? -14.563 -0.554 4.918 1.00 46.44 116 GLY A CA 1
ATOM 896 C C . GLY A 1 116 ? -14.980 -1.735 5.782 1.00 46.44 116 GLY A C 1
ATOM 897 O O . GLY A 1 116 ? -14.322 -2.775 5.821 1.00 46.44 116 GLY A O 1
ATOM 898 N N . LEU A 1 117 ? -16.053 -1.560 6.541 1.00 51.62 117 LEU A N 1
ATOM 899 C CA . LEU A 1 117 ? -16.616 -2.616 7.375 1.00 51.62 117 LEU A CA 1
ATOM 900 C C . LEU A 1 117 ? -16.930 -3.836 6.489 1.00 51.62 117 LEU A C 1
ATOM 902 O O . LEU A 1 117 ? -17.667 -3.713 5.509 1.00 51.62 117 LEU A O 1
ATOM 906 N N . SER A 1 118 ? -16.345 -4.997 6.804 1.00 57.56 118 SER A N 1
ATOM 907 C CA . SER A 1 118 ? -16.463 -6.193 5.962 1.00 57.56 118 SER A CA 1
ATOM 908 C C . SER A 1 118 ? -17.929 -6.597 5.757 1.00 57.56 118 SER A C 1
ATOM 910 O O . SER A 1 118 ? -18.784 -6.395 6.627 1.00 57.56 118 SER A O 1
ATOM 912 N N . LYS A 1 119 ? -18.227 -7.245 4.625 1.00 60.38 119 LYS A N 1
ATOM 913 C CA . LYS A 1 119 ? -19.561 -7.812 4.352 1.00 60.38 119 LYS A CA 1
ATOM 914 C C . LYS A 1 119 ? -20.017 -8.766 5.471 1.00 60.38 119 LYS A C 1
ATOM 916 O O . LYS A 1 119 ? -21.176 -8.732 5.863 1.00 60.38 119 LYS A O 1
ATOM 921 N N . SER A 1 120 ? -19.093 -9.521 6.073 1.00 63.12 120 SER A N 1
ATOM 922 C CA . SER A 1 120 ? -19.385 -10.394 7.221 1.00 63.12 120 SER A CA 1
ATOM 923 C C . SER A 1 120 ? -19.763 -9.622 8.494 1.00 63.12 120 SER A C 1
ATOM 925 O O . SER A 1 120 ? -20.679 -10.027 9.216 1.00 63.12 120 SER A O 1
ATOM 927 N N . HIS A 1 121 ? -19.117 -8.484 8.765 1.00 67.81 121 HIS A N 1
ATOM 928 C CA . HIS A 1 121 ? -19.462 -7.614 9.891 1.00 67.81 121 HIS A CA 1
ATOM 929 C C . HIS A 1 121 ? -20.835 -6.958 9.687 1.00 67.81 121 HIS A C 1
ATOM 931 O O . HIS A 1 121 ? -21.653 -6.918 10.610 1.00 67.81 121 HIS A O 1
ATOM 937 N N . ARG A 1 122 ? -21.124 -6.525 8.452 1.00 70.94 122 ARG A N 1
ATOM 938 C CA . ARG A 1 122 ? -22.444 -6.030 8.037 1.00 70.94 122 ARG A CA 1
ATOM 939 C C . ARG A 1 122 ? -23.534 -7.062 8.299 1.00 70.94 122 ARG A C 1
ATOM 941 O O . ARG A 1 122 ? -24.521 -6.754 8.969 1.00 70.94 122 ARG A O 1
ATOM 948 N N . ASP A 1 123 ? -23.350 -8.274 7.793 1.00 73.12 123 ASP A N 1
ATOM 949 C CA . ASP A 1 123 ? -24.354 -9.328 7.907 1.00 73.12 123 ASP A CA 1
ATOM 950 C C . ASP A 1 123 ? -24.592 -9.721 9.365 1.00 73.12 123 ASP A C 1
ATOM 952 O O . ASP A 1 123 ? -25.739 -9.944 9.754 1.00 73.12 123 ASP A O 1
ATOM 956 N N . SER A 1 124 ? -23.544 -9.698 10.192 1.00 76.94 124 SER A N 1
ATOM 957 C CA . SER A 1 124 ? -23.646 -9.950 11.632 1.00 76.94 124 SER A CA 1
ATOM 958 C C . SER A 1 124 ? -24.514 -8.912 12.350 1.00 76.94 124 SER A C 1
ATOM 960 O O . SER A 1 124 ? -25.282 -9.272 13.237 1.00 76.94 124 SER A O 1
ATOM 962 N N . ILE A 1 125 ? -24.441 -7.633 11.962 1.00 78.88 125 ILE A N 1
ATOM 963 C CA . ILE A 1 125 ? -25.268 -6.556 12.536 1.00 78.88 125 ILE A CA 1
ATOM 964 C C . ILE A 1 125 ? -26.716 -6.653 12.039 1.00 78.88 125 ILE A C 1
ATOM 966 O O . ILE A 1 125 ? -27.660 -6.553 12.829 1.00 78.88 125 ILE A O 1
ATOM 970 N N . LEU A 1 126 ? -26.907 -6.855 10.731 1.00 79.00 126 LEU A N 1
ATOM 971 C CA . LEU A 1 126 ? -28.234 -6.904 10.107 1.00 79.00 126 LEU A CA 1
ATOM 972 C C . LEU A 1 126 ? -29.054 -8.101 10.587 1.00 79.00 126 LEU A C 1
ATOM 974 O O . LEU A 1 126 ? -30.243 -7.953 10.881 1.00 79.00 126 LEU A O 1
ATOM 978 N N . HIS A 1 127 ? -28.423 -9.262 10.737 1.00 80.81 127 HIS A N 1
ATOM 979 C CA . HIS A 1 127 ? -29.090 -10.484 11.181 1.00 80.81 127 HIS A CA 1
ATOM 980 C C . HIS A 1 127 ? -29.046 -10.675 12.697 1.00 80.81 127 HIS A C 1
ATOM 982 O O . HIS A 1 127 ? -29.595 -11.659 13.192 1.00 80.81 127 HIS A O 1
ATOM 988 N N . HIS A 1 128 ? -28.454 -9.739 13.453 1.00 80.88 128 HIS A N 1
ATOM 989 C CA . HIS A 1 128 ? -28.432 -9.858 14.904 1.00 80.88 128 HIS A CA 1
ATOM 990 C C . HIS A 1 128 ? -29.873 -9.890 15.445 1.00 80.88 128 HIS A C 1
ATOM 992 O O . HIS A 1 128 ? -30.644 -8.943 15.194 1.00 80.88 128 HIS A O 1
ATOM 998 N N . PRO A 1 129 ? -30.256 -10.950 16.185 1.00 82.94 129 PRO A N 1
ATOM 999 C CA . PRO A 1 129 ? -31.577 -11.045 16.786 1.00 82.94 129 PRO A CA 1
ATOM 1000 C C . PRO A 1 129 ? -31.724 -9.996 17.888 1.00 82.94 129 PRO A C 1
ATOM 1002 O O . PRO A 1 129 ? -30.738 -9.523 18.457 1.00 82.94 129 PRO A O 1
ATOM 1005 N N . ARG A 1 130 ? -32.966 -9.630 18.210 1.00 86.00 130 ARG A N 1
ATOM 1006 C CA . ARG A 1 130 ? -33.260 -8.717 19.320 1.00 86.00 130 ARG A CA 1
ATOM 1007 C C . ARG A 1 130 ? -32.699 -9.302 20.628 1.00 86.00 130 ARG A C 1
ATOM 1009 O O . ARG A 1 130 ? -33.125 -10.392 21.010 1.00 86.00 130 ARG A O 1
ATOM 1016 N N . PRO A 1 131 ? -31.778 -8.613 21.325 1.00 86.50 131 PRO A N 1
ATOM 1017 C CA . PRO A 1 131 ? -31.210 -9.153 22.554 1.00 86.50 131 PRO A CA 1
ATOM 1018 C C . PRO A 1 131 ? -32.246 -9.343 23.667 1.00 86.50 131 PRO A C 1
ATOM 1020 O O . PRO A 1 131 ? -33.001 -8.428 23.985 1.00 86.50 131 PRO A O 1
ATOM 1023 N N . ILE A 1 132 ? -32.260 -10.523 24.284 1.00 86.31 132 ILE A N 1
ATOM 1024 C CA . ILE A 1 132 ? -33.169 -10.851 25.398 1.00 86.31 132 ILE A CA 1
ATOM 1025 C C . ILE A 1 132 ? -32.455 -10.677 26.747 1.00 86.31 132 ILE A C 1
ATOM 1027 O O . ILE A 1 132 ? -33.073 -10.292 27.734 1.00 86.31 132 ILE A O 1
ATOM 1031 N N . THR A 1 133 ? -31.141 -10.913 26.780 1.00 87.06 133 THR A N 1
ATOM 1032 C CA . THR A 1 133 ? -30.304 -10.851 27.984 1.00 87.06 133 THR A CA 1
ATOM 1033 C C . THR A 1 133 ? -29.340 -9.670 27.953 1.00 87.06 133 THR A C 1
ATOM 1035 O O . THR A 1 133 ? -28.946 -9.207 26.876 1.00 87.06 133 THR A O 1
ATOM 1038 N N . VAL A 1 134 ? -28.889 -9.227 29.133 1.00 78.31 134 VAL A N 1
ATOM 1039 C CA . VAL A 1 134 ? -27.837 -8.201 29.270 1.00 78.31 134 VAL A CA 1
ATOM 1040 C C . VAL A 1 134 ? -26.584 -8.566 28.470 1.00 78.31 134 VAL A C 1
ATOM 1042 O O . VAL A 1 134 ? -26.054 -7.719 27.754 1.00 78.31 134 VAL A O 1
ATOM 1045 N N . SER A 1 135 ? -26.147 -9.830 28.511 1.00 77.00 135 SER A N 1
ATOM 1046 C CA . SER A 1 135 ? -25.014 -10.300 27.704 1.00 77.00 135 SER A CA 1
ATOM 1047 C C . SER A 1 135 ? -25.252 -10.100 26.210 1.00 77.00 135 SER A C 1
ATOM 1049 O O . SER A 1 135 ? -24.371 -9.596 25.521 1.00 77.00 135 SER A O 1
ATOM 1051 N N . GLY A 1 136 ? -26.437 -10.456 25.704 1.00 78.38 136 GLY A N 1
ATOM 1052 C CA . GLY A 1 136 ? -26.768 -10.272 24.292 1.00 78.38 136 GLY A CA 1
ATOM 1053 C C . GLY A 1 136 ? -26.782 -8.798 23.883 1.00 78.38 136 GLY A C 1
ATOM 1054 O O . GLY A 1 136 ? -26.357 -8.461 22.779 1.00 78.38 136 GLY A O 1
ATOM 1055 N N . MET A 1 137 ? -27.239 -7.908 24.769 1.00 84.50 137 MET A N 1
ATOM 1056 C CA . MET A 1 137 ? -27.253 -6.468 24.499 1.00 84.50 137 MET A CA 1
ATOM 1057 C C . MET A 1 137 ? -25.847 -5.874 24.521 1.00 84.50 137 MET A C 1
ATOM 1059 O O . MET A 1 137 ? -25.512 -5.071 23.656 1.00 84.50 137 MET A O 1
ATOM 1063 N N . LEU A 1 138 ? -24.992 -6.303 25.451 1.00 78.56 138 LEU A N 1
ATOM 1064 C CA . LEU A 1 138 ? -23.585 -5.901 25.480 1.00 78.56 138 LEU A CA 1
ATOM 1065 C C . LEU A 1 138 ? -22.818 -6.414 24.254 1.00 78.56 138 LEU A C 1
ATOM 1067 O O . LEU A 1 138 ? -22.022 -5.664 23.688 1.00 78.56 138 LEU A O 1
ATOM 1071 N N . SER A 1 139 ? -23.094 -7.641 23.801 1.00 80.75 139 SER A N 1
ATOM 1072 C CA . SER A 1 139 ? -22.562 -8.175 22.541 1.00 80.75 139 SER A CA 1
ATOM 1073 C C . SER A 1 139 ? -22.995 -7.327 21.345 1.00 80.75 139 SER A C 1
ATOM 1075 O O . SER A 1 139 ? -22.148 -6.943 20.540 1.00 80.75 139 SER A O 1
ATOM 1077 N N . PHE A 1 140 ? -24.279 -6.965 21.261 1.00 83.50 140 PHE A N 1
ATOM 1078 C CA . PHE A 1 140 ? -24.792 -6.099 20.199 1.00 83.50 140 PHE A CA 1
ATOM 1079 C C . PHE A 1 140 ? -24.154 -4.700 20.232 1.00 83.50 140 PHE A C 1
ATOM 1081 O O . PHE A 1 140 ? -23.646 -4.242 19.213 1.00 83.50 140 PHE A O 1
ATOM 1088 N N . LEU A 1 141 ? -24.091 -4.053 21.402 1.00 83.00 141 LEU A N 1
ATOM 1089 C CA . LEU A 1 141 ? -23.464 -2.735 21.573 1.00 83.00 141 LEU A CA 1
ATOM 1090 C C . LEU A 1 141 ? -21.956 -2.747 21.286 1.00 83.00 141 LEU A C 1
ATOM 1092 O O . LEU A 1 141 ? -21.410 -1.734 20.839 1.00 83.00 141 LEU A O 1
ATOM 1096 N N . GLY A 1 142 ? -21.281 -3.867 21.554 1.00 77.19 142 GLY A N 1
ATOM 1097 C CA . GLY A 1 142 ? -19.884 -4.090 21.188 1.00 77.19 142 GLY A CA 1
ATOM 1098 C C . GLY A 1 142 ? -19.706 -4.222 19.676 1.00 77.19 142 GLY A C 1
ATOM 1099 O O . GLY A 1 142 ? -18.833 -3.568 19.106 1.00 77.19 142 GLY A O 1
ATOM 1100 N N . LEU A 1 143 ? -20.581 -4.996 19.028 1.00 76.19 143 LEU A N 1
ATOM 1101 C CA . LEU A 1 143 ? -20.593 -5.191 17.580 1.00 76.19 143 LEU A CA 1
ATOM 1102 C C . LEU A 1 143 ? -20.847 -3.871 16.837 1.00 76.19 143 LEU A C 1
ATOM 1104 O O . LEU A 1 143 ? -20.049 -3.475 15.991 1.00 76.19 143 LEU A O 1
ATOM 1108 N N . THR A 1 144 ? -21.901 -3.134 17.197 1.00 79.62 144 THR A N 1
ATOM 1109 C CA . THR A 1 144 ? -22.212 -1.832 16.580 1.00 79.62 144 THR A CA 1
ATOM 1110 C C . THR A 1 144 ? -21.233 -0.736 17.002 1.00 79.62 144 THR A C 1
ATOM 1112 O O . THR A 1 144 ? -21.016 0.224 16.264 1.00 79.62 144 THR A O 1
ATOM 1115 N N . GLY A 1 145 ? -20.586 -0.889 18.162 1.00 71.56 145 GLY A N 1
ATOM 1116 C CA . GLY A 1 145 ? -19.579 0.039 18.676 1.00 71.56 145 GLY A CA 1
ATOM 1117 C C . GLY A 1 145 ? -18.314 0.094 17.822 1.00 71.56 145 GLY A C 1
ATOM 1118 O O . GLY A 1 145 ? -17.658 1.135 17.786 1.00 71.56 145 GLY A O 1
ATOM 1119 N N . TYR A 1 146 ? -18.009 -0.979 17.088 1.00 65.44 146 TYR A N 1
ATOM 1120 C CA . TYR A 1 146 ? -16.938 -0.996 16.091 1.00 65.44 146 TYR A CA 1
ATOM 1121 C C . TYR A 1 146 ? -17.208 -0.008 14.943 1.00 65.44 146 TYR A C 1
ATOM 1123 O O . TYR A 1 146 ? -16.302 0.673 14.474 1.00 65.44 146 TYR A O 1
ATOM 1131 N N . SER A 1 147 ? -18.480 0.155 14.569 1.00 67.50 147 SER A N 1
ATOM 1132 C CA . SER A 1 147 ? -18.932 1.015 13.468 1.00 67.50 147 SER A CA 1
ATOM 1133 C C . SER A 1 147 ? -19.265 2.456 13.894 1.00 67.50 147 SER A C 1
ATOM 1135 O O . SER A 1 147 ? -19.732 3.251 13.079 1.00 67.50 147 SER A O 1
ATOM 1137 N N . ARG A 1 148 ? -19.004 2.829 15.158 1.00 70.12 148 ARG A N 1
ATOM 1138 C CA . ARG A 1 148 ? -19.399 4.123 15.754 1.00 70.12 148 ARG A CA 1
ATOM 1139 C C . ARG A 1 148 ? -18.876 5.363 15.023 1.00 70.12 148 ARG A C 1
ATOM 1141 O O . ARG A 1 148 ? -19.473 6.420 15.148 1.00 70.12 148 ARG A O 1
ATOM 1148 N N . THR A 1 149 ? -17.754 5.256 14.308 1.00 64.12 149 THR A N 1
ATOM 1149 C CA . THR A 1 149 ? -17.139 6.376 13.572 1.00 64.12 149 THR A CA 1
ATOM 1150 C C . THR A 1 149 ? -17.939 6.782 12.343 1.00 64.12 149 THR A C 1
ATOM 1152 O O . THR A 1 149 ? -17.765 7.889 11.850 1.00 64.12 149 THR A O 1
ATOM 1155 N N . HIS A 1 150 ? -18.816 5.902 11.863 1.00 65.75 150 HIS A N 1
ATOM 1156 C CA . HIS A 1 150 ? -19.612 6.132 10.667 1.00 65.75 150 HIS A CA 1
ATOM 1157 C C . HIS A 1 150 ? -21.063 6.523 10.976 1.00 65.75 150 HIS A C 1
ATOM 1159 O O . HIS A 1 150 ? -21.819 6.835 10.061 1.00 65.75 150 HIS A O 1
ATOM 1165 N N . ILE A 1 151 ? -21.462 6.507 12.253 1.00 68.12 151 ILE A N 1
ATOM 1166 C CA . ILE A 1 151 ? -22.799 6.919 12.683 1.00 68.12 151 ILE A CA 1
ATOM 1167 C C . ILE A 1 151 ? -22.680 8.240 13.450 1.00 68.12 151 ILE A C 1
ATOM 1169 O O . ILE A 1 151 ? -22.087 8.250 14.535 1.00 68.12 151 ILE A O 1
ATOM 1173 N N . PRO A 1 152 ? -23.257 9.344 12.947 1.00 70.69 152 PRO A N 1
ATOM 1174 C CA . PRO A 1 152 ? -23.306 10.590 13.699 1.00 70.69 152 PRO A CA 1
ATOM 1175 C C . PRO A 1 152 ? -24.131 10.405 14.981 1.00 70.69 152 PRO A C 1
ATOM 1177 O O . PRO A 1 152 ? -25.187 9.764 14.980 1.00 70.69 152 PRO A O 1
ATOM 1180 N N . ASP A 1 153 ? -23.628 10.958 16.085 1.00 77.25 153 ASP A N 1
ATOM 1181 C CA . ASP A 1 153 ? -24.262 10.920 17.409 1.00 77.25 153 ASP A CA 1
ATOM 1182 C C . ASP A 1 153 ? -24.558 9.503 17.942 1.00 77.25 153 ASP A C 1
ATOM 1184 O O . ASP A 1 153 ? -25.559 9.263 18.623 1.00 77.25 153 ASP A O 1
ATOM 1188 N N . TYR A 1 154 ? -23.662 8.544 17.670 1.00 78.75 154 TYR A N 1
ATOM 1189 C CA . TYR A 1 154 ? -23.776 7.147 18.120 1.00 78.75 154 TYR A CA 1
ATOM 1190 C C . TYR A 1 154 ? -24.070 6.994 19.623 1.00 78.75 154 TYR A C 1
ATOM 1192 O O . TYR A 1 154 ? -24.826 6.111 20.038 1.00 78.75 154 TYR A O 1
ATOM 1200 N N . THR A 1 155 ? -23.472 7.845 20.459 1.00 77.94 155 THR A N 1
ATOM 1201 C CA . THR A 1 155 ? -23.696 7.841 21.911 1.00 77.94 155 THR A CA 1
ATOM 1202 C C . THR A 1 155 ? -25.157 8.116 22.238 1.00 77.94 155 THR A C 1
ATOM 1204 O O . THR A 1 155 ? -25.782 7.311 22.918 1.00 77.94 155 THR A O 1
ATOM 1207 N N . SER A 1 156 ? -25.728 9.174 21.665 1.00 81.31 156 SER A N 1
ATOM 1208 C CA . SER A 1 156 ? -27.123 9.565 21.880 1.00 81.31 156 SER A CA 1
ATOM 1209 C C . SER A 1 156 ? -28.096 8.513 21.343 1.00 81.31 156 SER A C 1
ATOM 1211 O O . SER A 1 156 ? -29.098 8.205 21.981 1.00 81.31 156 SER A O 1
ATOM 1213 N N . ARG A 1 157 ? -27.774 7.896 20.198 1.00 78.19 157 ARG A N 1
ATOM 1214 C CA . ARG A 1 157 ? -28.599 6.843 19.580 1.00 78.19 157 ARG A CA 1
ATOM 1215 C C . ARG A 1 157 ? -28.594 5.530 20.363 1.00 78.19 157 ARG A C 1
ATOM 1217 O O . ARG A 1 157 ? -29.578 4.799 20.327 1.00 78.19 157 ARG A O 1
ATOM 1224 N N . THR A 1 158 ? -27.503 5.214 21.062 1.00 86.69 158 THR A N 1
ATOM 1225 C CA . THR A 1 158 ? -27.396 3.985 21.870 1.00 86.69 158 THR A CA 1
ATOM 1226 C C . THR A 1 158 ? -27.777 4.173 23.334 1.00 86.69 158 THR A C 1
ATOM 1228 O O . THR A 1 158 ? -27.876 3.179 24.051 1.00 86.69 158 THR A O 1
ATOM 1231 N N . GLU A 1 159 ? -28.041 5.401 23.780 1.00 85.44 159 GLU A N 1
ATOM 1232 C CA . GLU A 1 159 ? -28.391 5.699 25.171 1.00 85.44 159 GLU A CA 1
ATOM 1233 C C . GLU A 1 159 ? -29.622 4.918 25.667 1.00 85.44 159 GLU A C 1
ATOM 1235 O O . GLU A 1 159 ? -29.508 4.264 26.704 1.00 85.44 159 GLU A O 1
ATOM 1240 N N . PRO A 1 160 ? -30.740 4.814 24.914 1.00 86.75 160 PRO A N 1
ATOM 1241 C CA . PRO A 1 160 ? -31.889 4.011 25.349 1.00 86.75 160 PRO A CA 1
ATOM 1242 C C . PRO A 1 160 ? -31.558 2.521 25.533 1.00 86.75 160 PRO A C 1
ATOM 1244 O O . PRO A 1 160 ? -32.149 1.844 26.369 1.00 86.75 160 PRO A O 1
ATOM 1247 N N . LEU A 1 161 ? -30.589 1.998 24.772 1.00 86.06 161 LEU A N 1
ATOM 1248 C CA . LEU A 1 161 ? -30.117 0.612 24.885 1.00 86.06 161 LEU A CA 1
ATOM 1249 C C . LEU A 1 161 ? -29.153 0.419 26.065 1.00 86.06 161 LEU A C 1
ATOM 1251 O O . LEU A 1 161 ? -29.065 -0.669 26.630 1.00 86.06 161 LEU A O 1
ATOM 1255 N N . ARG A 1 162 ? -28.414 1.465 26.440 1.00 84.88 162 ARG A N 1
ATOM 1256 C CA . ARG A 1 162 ? -27.535 1.468 27.617 1.00 84.88 162 ARG A CA 1
ATOM 1257 C C . ARG A 1 162 ? -28.334 1.622 28.905 1.00 84.88 162 ARG A C 1
ATOM 1259 O O . ARG A 1 162 ? -27.970 1.005 29.903 1.00 84.88 162 ARG A O 1
ATOM 1266 N N . GLU A 1 163 ? -29.428 2.374 28.861 1.00 86.31 163 GLU A N 1
ATOM 1267 C CA . GLU A 1 163 ? -30.339 2.577 29.986 1.00 86.31 163 GLU A CA 1
ATOM 1268 C C . GLU A 1 163 ? -30.960 1.253 30.447 1.00 86.31 163 GLU A C 1
ATOM 1270 O O . GLU A 1 163 ? -30.808 0.876 31.605 1.00 86.31 163 GLU A O 1
ATOM 1275 N N . ILE A 1 164 ? -31.515 0.461 29.524 1.00 86.88 164 ILE A N 1
ATOM 1276 C CA . ILE A 1 164 ? -32.086 -0.859 29.854 1.00 86.88 164 ILE A CA 1
ATOM 1277 C C . ILE A 1 164 ? -31.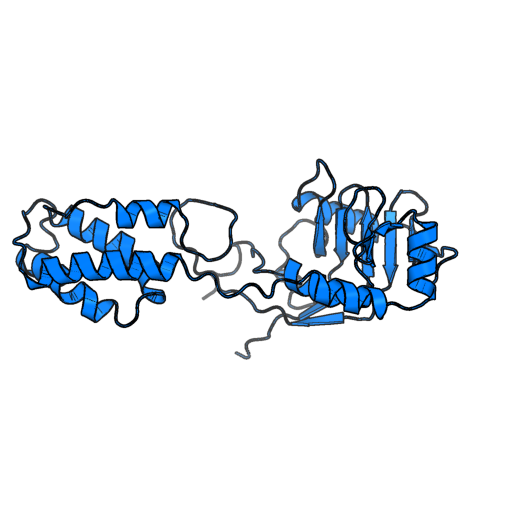042 -1.838 30.422 1.00 86.88 164 ILE A C 1
ATOM 1279 O O . ILE A 1 164 ? -31.368 -2.701 31.235 1.00 86.88 164 ILE A O 1
ATOM 1283 N N . VAL A 1 165 ? -29.764 -1.701 30.041 1.00 84.56 165 VAL A N 1
ATOM 1284 C CA . VAL A 1 165 ? -28.654 -2.481 30.623 1.00 84.56 165 VAL A CA 1
ATOM 1285 C C . VAL A 1 165 ? -28.293 -1.975 32.020 1.00 84.56 165 VAL A C 1
ATOM 1287 O O . VAL A 1 165 ? -27.942 -2.770 32.895 1.00 84.56 165 VAL A O 1
ATOM 1290 N N . ARG A 1 166 ? -28.369 -0.659 32.242 1.00 84.31 166 ARG A N 1
ATOM 1291 C CA . ARG A 1 166 ? -28.133 -0.030 33.544 1.00 84.31 166 ARG A CA 1
ATOM 1292 C C . ARG A 1 166 ? -29.198 -0.451 34.551 1.00 84.31 166 ARG A C 1
ATOM 1294 O O . ARG A 1 166 ? -28.834 -0.843 35.658 1.00 84.31 166 ARG A O 1
ATOM 1301 N N . GLU A 1 167 ? -30.463 -0.451 34.143 1.00 83.44 167 GLU A N 1
ATOM 1302 C CA . GLU A 1 167 ? -31.600 -0.898 34.956 1.00 83.44 167 GLU A CA 1
ATOM 1303 C C . GLU A 1 167 ? -31.531 -2.396 35.286 1.00 83.44 167 GLU A C 1
ATOM 1305 O O . GLU A 1 167 ? -31.733 -2.790 36.433 1.00 83.44 167 GLU A O 1
ATOM 1310 N N . ALA A 1 168 ? -31.176 -3.241 34.312 1.00 78.19 168 ALA A N 1
ATOM 1311 C CA . ALA A 1 168 ? -31.048 -4.689 34.512 1.00 78.19 168 ALA A CA 1
ATOM 1312 C C . ALA A 1 168 ? -29.780 -5.106 35.295 1.00 78.19 168 ALA A C 1
ATOM 1314 O O . ALA A 1 168 ? -29.651 -6.263 35.719 1.00 78.19 168 ALA A O 1
ATOM 1315 N N . GLY A 1 169 ? -28.849 -4.170 35.501 1.00 76.19 169 GLY A N 1
ATOM 1316 C CA . GLY A 1 169 ? -27.569 -4.383 36.166 1.00 76.19 169 GLY A CA 1
ATOM 1317 C C . GLY A 1 169 ? -26.477 -4.849 35.190 1.00 76.19 169 GLY A C 1
ATOM 1318 O O . GLY A 1 169 ? -26.485 -6.008 34.779 1.00 76.19 169 GLY A O 1
ATOM 1319 N N . PRO A 1 170 ? -25.445 -4.031 34.898 1.00 67.75 170 PRO A N 1
ATOM 1320 C CA . PRO A 1 170 ? -24.408 -4.356 33.905 1.00 67.75 170 PRO A CA 1
ATOM 1321 C C . PRO A 1 170 ? -23.575 -5.610 34.214 1.00 67.75 170 PRO A C 1
ATOM 1323 O O . PRO A 1 170 ? -22.910 -6.151 33.336 1.00 67.75 170 PRO A O 1
ATOM 1326 N N . ARG A 1 171 ? -23.574 -6.055 35.477 1.00 70.38 171 ARG A N 1
ATOM 1327 C CA . ARG A 1 171 ? -22.866 -7.259 35.943 1.00 70.38 171 ARG A CA 1
ATOM 1328 C C . ARG A 1 171 ? -23.750 -8.513 35.949 1.00 70.38 171 ARG A C 1
ATOM 1330 O O . ARG A 1 171 ? -23.227 -9.612 36.104 1.00 70.38 171 ARG A O 1
ATOM 1337 N N . ASN A 1 172 ? -25.058 -8.370 35.730 1.00 79.06 172 ASN A N 1
ATOM 1338 C CA . ASN A 1 172 ? -26.028 -9.463 35.731 1.00 79.06 172 ASN A CA 1
ATOM 1339 C C . ASN A 1 172 ? -26.256 -9.975 34.302 1.00 79.06 172 ASN A C 1
ATOM 1341 O O . ASN A 1 172 ? -27.320 -9.804 33.725 1.00 79.06 172 ASN A O 1
ATOM 1345 N N . LEU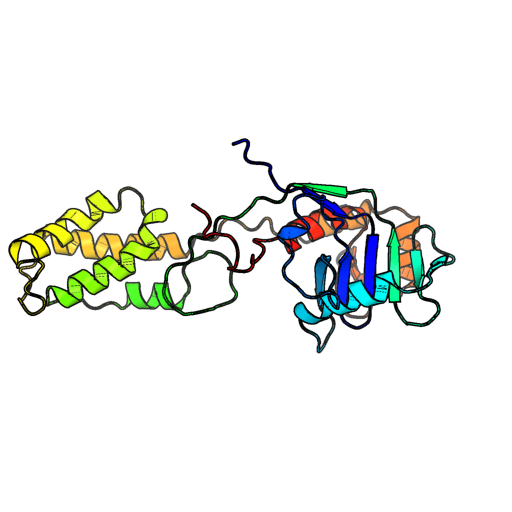 A 1 173 ? -25.244 -10.613 33.711 1.00 74.94 173 LEU A N 1
ATOM 1346 C CA . LEU A 1 173 ? -25.214 -10.978 32.283 1.00 74.94 173 LEU A CA 1
ATOM 1347 C C . LEU A 1 173 ? -26.412 -11.816 31.788 1.00 74.94 173 LEU A C 1
ATOM 1349 O O . LEU A 1 173 ? -26.756 -11.755 30.606 1.00 74.94 173 LEU A O 1
ATOM 1353 N N . HIS A 1 174 ? -27.051 -12.576 32.678 1.00 77.06 174 HIS A N 1
ATOM 1354 C CA . HIS A 1 174 ? -28.190 -13.444 32.368 1.00 77.06 174 HIS A CA 1
ATOM 1355 C C . HIS A 1 174 ? -29.554 -12.842 32.729 1.00 77.06 174 HIS A C 1
ATOM 1357 O O . HIS A 1 174 ? -30.567 -13.504 32.509 1.00 77.06 174 HIS A O 1
ATOM 1363 N N . SER A 1 175 ? -29.615 -11.623 33.279 1.00 80.06 175 SER A N 1
ATOM 1364 C CA . SER A 1 175 ? -30.904 -10.989 33.557 1.00 80.06 175 SER A CA 1
ATOM 1365 C C . SER A 1 175 ? -31.619 -10.643 32.249 1.00 80.06 175 SER A C 1
ATOM 1367 O O . SER A 1 175 ? -30.998 -10.265 31.247 1.00 80.06 175 SER A O 1
ATOM 1369 N N . SER A 1 176 ? -32.938 -10.837 32.253 1.00 82.50 176 SER A N 1
ATOM 1370 C CA . SER A 1 176 ? -33.796 -10.479 31.127 1.00 82.50 176 SER A CA 1
ATOM 1371 C C . SER A 1 176 ? -33.920 -8.963 31.039 1.00 82.50 176 SER A C 1
ATOM 1373 O O . SER A 1 176 ? -34.069 -8.287 32.056 1.00 82.50 176 SER A O 1
ATOM 1375 N N . LEU A 1 177 ? -33.884 -8.436 29.820 1.00 84.56 177 LEU A N 1
ATOM 1376 C CA . LEU A 1 177 ? -34.024 -7.008 29.560 1.00 84.56 177 LEU A CA 1
ATOM 1377 C C . LEU A 1 177 ? -35.496 -6.618 29.447 1.00 84.56 177 LEU A C 1
ATOM 1379 O O . LEU A 1 177 ? -36.253 -7.227 28.687 1.00 84.56 177 LEU A O 1
ATOM 1383 N N . THR A 1 178 ? -35.877 -5.554 30.147 1.00 85.81 178 THR A N 1
ATOM 1384 C CA . THR A 1 178 ? -37.177 -4.907 29.963 1.00 85.81 178 THR A CA 1
ATOM 1385 C C . THR A 1 178 ? -37.065 -3.937 28.798 1.00 85.81 178 THR A C 1
ATOM 1387 O O . THR A 1 178 ? -36.427 -2.894 28.896 1.00 85.81 178 THR A O 1
ATOM 1390 N N . TRP A 1 179 ? -37.649 -4.292 27.658 1.00 85.25 179 TRP A N 1
ATOM 1391 C CA . TRP A 1 179 ? -37.594 -3.433 26.484 1.00 85.25 179 TRP A CA 1
ATOM 1392 C C . TRP A 1 179 ? -38.639 -2.328 26.539 1.00 85.25 179 TRP A C 1
ATOM 1394 O O . TRP A 1 179 ? -39.836 -2.604 26.587 1.00 85.25 179 TRP A O 1
ATOM 1404 N N . THR A 1 180 ? -38.181 -1.090 26.400 1.00 88.38 180 THR A N 1
ATOM 1405 C CA . THR A 1 180 ? -39.053 0.068 26.229 1.00 88.38 180 THR A CA 1
ATOM 1406 C C . THR A 1 180 ? -39.334 0.350 24.741 1.00 88.38 180 THR A C 1
ATOM 1408 O O . THR A 1 180 ? -38.609 -0.137 23.852 1.00 88.38 180 THR A O 1
ATOM 1411 N N . PRO A 1 181 ? -40.393 1.116 24.420 1.00 86.00 181 PRO A N 1
ATOM 1412 C CA . PRO A 1 181 ? -40.645 1.606 23.062 1.00 86.00 181 PRO A CA 1
ATOM 1413 C C . PRO A 1 181 ? -39.463 2.404 22.488 1.00 86.00 181 PRO A C 1
ATOM 1415 O O . PRO A 1 181 ? -39.109 2.248 21.314 1.00 86.00 181 PRO A O 1
ATOM 1418 N N . GLU A 1 182 ? -38.793 3.192 23.328 1.00 85.75 182 GLU A N 1
ATOM 1419 C CA . GLU A 1 182 ? -37.638 4.020 22.971 1.00 85.75 182 GLU A CA 1
ATOM 1420 C C . GLU A 1 182 ? -36.433 3.144 22.606 1.00 85.75 182 GLU A C 1
ATOM 1422 O O . GLU A 1 182 ? -35.811 3.345 21.562 1.00 85.75 182 GLU A O 1
ATOM 1427 N N . ALA A 1 183 ? -36.153 2.108 23.406 1.00 85.00 183 ALA A N 1
ATOM 1428 C CA . ALA A 1 183 ? -35.094 1.138 23.128 1.00 85.00 183 ALA A CA 1
ATOM 1429 C C . ALA A 1 183 ? -35.356 0.354 21.832 1.00 85.00 183 ALA A C 1
ATOM 1431 O O . ALA A 1 183 ? -34.446 0.125 21.034 1.00 85.00 183 ALA A O 1
ATOM 14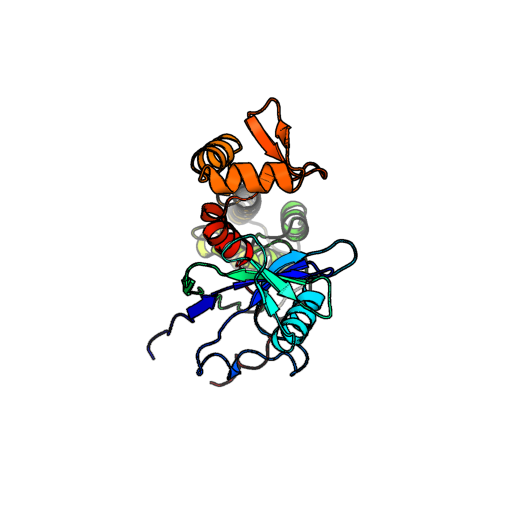32 N N . SER A 1 184 ? -36.612 -0.026 21.583 1.00 87.00 184 SER A N 1
ATOM 1433 C CA . SER A 1 184 ? -36.999 -0.745 20.360 1.00 87.00 184 SER A CA 1
ATOM 1434 C C . SER A 1 184 ? -36.797 0.121 19.110 1.00 87.00 184 SER A C 1
ATOM 1436 O O . SER A 1 184 ? -36.290 -0.360 18.094 1.00 87.00 184 SER A O 1
ATOM 1438 N N . THR A 1 185 ? -37.133 1.409 19.208 1.00 85.94 185 THR A N 1
ATOM 1439 C CA . THR A 1 185 ? -36.942 2.395 18.134 1.00 85.94 185 THR A CA 1
ATOM 1440 C C . THR A 1 185 ? -35.457 2.641 17.871 1.00 85.94 185 THR A C 1
ATOM 1442 O O . THR A 1 185 ? -35.017 2.574 16.724 1.00 85.94 185 THR A O 1
ATOM 1445 N N . ALA A 1 186 ? -34.665 2.836 18.929 1.00 86.31 186 ALA A N 1
ATOM 1446 C CA . ALA A 1 186 ? -33.217 3.006 18.837 1.00 86.31 186 ALA A CA 1
ATOM 1447 C C . ALA A 1 186 ? -32.535 1.808 18.155 1.00 86.31 186 ALA A C 1
ATOM 1449 O O . ALA A 1 186 ? -31.696 1.991 17.276 1.00 86.31 186 ALA A O 1
ATOM 1450 N N . PHE A 1 187 ? -32.936 0.580 18.501 1.00 86.94 187 PHE A N 1
ATOM 1451 C CA . PHE A 1 187 ? -32.415 -0.638 17.875 1.00 86.94 187 PHE A CA 1
ATOM 1452 C C . PHE A 1 187 ? -32.713 -0.701 16.370 1.00 86.94 187 PHE A C 1
ATOM 1454 O O . PHE A 1 187 ? -31.824 -1.013 15.577 1.00 86.94 187 PHE A O 1
ATOM 1461 N N . ALA A 1 188 ? -33.948 -0.390 15.965 1.00 86.25 188 ALA A N 1
ATOM 1462 C CA . ALA A 1 188 ? -34.345 -0.407 14.559 1.00 86.25 188 ALA A CA 1
ATOM 1463 C C . ALA A 1 188 ? -33.619 0.672 13.741 1.00 86.25 188 ALA A C 1
ATOM 1465 O O . ALA A 1 188 ? -33.077 0.369 12.677 1.00 86.25 188 ALA A O 1
ATOM 1466 N N . LEU A 1 189 ? -33.554 1.904 14.258 1.00 85.06 189 LEU A N 1
ATOM 1467 C CA . LEU A 1 189 ? -32.844 3.009 13.609 1.00 85.06 189 LEU A CA 1
ATOM 1468 C C . LEU A 1 189 ? -31.358 2.695 13.443 1.00 85.06 189 LEU A C 1
ATOM 1470 O O . LEU A 1 189 ? -30.822 2.862 12.354 1.00 85.06 189 LEU A O 1
ATOM 1474 N N . LEU A 1 190 ? -30.717 2.146 14.478 1.00 84.81 190 LEU A N 1
ATOM 1475 C CA . LEU A 1 190 ? -29.298 1.807 14.429 1.00 84.81 190 LEU A CA 1
ATOM 1476 C C . LEU A 1 190 ? -28.986 0.765 13.346 1.00 84.81 190 LEU A C 1
ATOM 1478 O O . LEU A 1 190 ? -27.992 0.895 12.634 1.00 84.81 190 LEU A O 1
ATOM 1482 N N . LYS A 1 191 ? -29.843 -0.253 13.185 1.00 84.38 191 LYS A N 1
ATOM 1483 C CA . LYS A 1 191 ? -29.690 -1.258 12.119 1.00 84.38 191 LYS A CA 1
ATOM 1484 C C . LYS A 1 191 ? -29.872 -0.648 10.729 1.00 84.38 191 LYS A C 1
ATOM 1486 O O . LYS A 1 191 ? -29.108 -0.985 9.825 1.00 84.38 191 LYS A O 1
ATOM 1491 N N . THR A 1 192 ? -30.840 0.253 10.563 1.00 82.31 192 THR A N 1
ATOM 1492 C CA . THR A 1 192 ? -31.081 0.955 9.294 1.00 82.31 192 THR A CA 1
ATOM 1493 C C . THR A 1 192 ? -29.923 1.883 8.938 1.00 82.31 192 THR A C 1
ATOM 1495 O O . THR A 1 192 ? -29.401 1.786 7.830 1.00 82.31 192 THR A O 1
ATOM 1498 N N . ASP A 1 193 ? -29.456 2.709 9.875 1.00 77.88 193 ASP A N 1
ATOM 1499 C CA . ASP A 1 193 ? -28.336 3.632 9.658 1.00 77.88 193 ASP A CA 1
ATOM 1500 C C . ASP A 1 193 ? -27.076 2.870 9.241 1.00 77.88 193 ASP A C 1
ATOM 1502 O O . ASP A 1 193 ? -26.437 3.197 8.240 1.00 77.88 193 ASP A O 1
ATOM 1506 N N . LEU A 1 194 ? -26.770 1.780 9.953 1.00 73.81 194 LEU A N 1
ATOM 1507 C CA . LEU A 1 194 ? -25.665 0.892 9.604 1.00 73.81 194 LEU A CA 1
ATOM 1508 C C . LEU A 1 194 ? -25.857 0.290 8.210 1.00 73.81 194 LEU A C 1
ATOM 1510 O O . LEU A 1 194 ? -24.915 0.264 7.427 1.00 73.81 194 LEU A O 1
ATOM 1514 N N . SER A 1 195 ? -27.071 -0.118 7.838 1.00 71.44 195 SER A N 1
ATOM 1515 C CA . SER A 1 195 ? -27.343 -0.665 6.502 1.00 71.44 195 SER A CA 1
ATOM 1516 C C . SER A 1 195 ? -27.083 0.322 5.353 1.00 71.44 195 SER A C 1
ATOM 1518 O O . SER A 1 195 ? -26.711 -0.115 4.258 1.00 71.44 195 SER A O 1
ATOM 1520 N N . MET A 1 196 ? -27.269 1.626 5.589 1.00 67.75 196 MET A N 1
ATOM 1521 C CA . MET A 1 196 ? -27.092 2.682 4.583 1.00 67.75 196 MET A CA 1
ATOM 1522 C C . MET A 1 196 ? -25.634 3.128 4.489 1.00 67.75 196 MET A C 1
ATOM 1524 O O . MET A 1 196 ? -25.078 3.205 3.396 1.00 67.75 196 MET A O 1
ATOM 1528 N N . VAL A 1 197 ? -24.986 3.325 5.636 1.00 60.97 197 VAL A N 1
ATOM 1529 C CA . VAL A 1 197 ? -23.560 3.668 5.739 1.00 60.97 197 VAL A CA 1
ATOM 1530 C C . VAL A 1 197 ? -22.672 2.628 5.048 1.00 60.97 197 VAL A C 1
ATOM 1532 O O . VAL A 1 197 ? -21.680 2.969 4.409 1.00 60.97 197 VAL A O 1
ATOM 1535 N N . LEU A 1 198 ? -23.063 1.354 5.115 1.00 53.41 198 LEU A N 1
ATOM 1536 C CA . LEU A 1 198 ? -22.345 0.226 4.514 1.00 53.41 198 LEU A CA 1
ATOM 1537 C C . LEU A 1 198 ? -22.502 0.120 2.983 1.00 53.41 198 LEU A C 1
ATOM 1539 O O . LEU A 1 198 ? -22.052 -0.867 2.398 1.00 53.41 198 LEU A O 1
ATOM 1543 N N . GLN A 1 199 ? -23.175 1.078 2.335 1.00 50.56 199 GLN A N 1
ATOM 1544 C CA . GLN A 1 199 ? -23.308 1.170 0.871 1.00 50.56 199 GLN A CA 1
ATOM 1545 C C . GLN A 1 199 ? -22.452 2.294 0.271 1.00 50.56 199 GLN A C 1
ATOM 1547 O O . GLN A 1 199 ? -22.068 2.213 -0.892 1.00 50.56 199 GLN A O 1
ATOM 1552 N N . THR A 1 200 ? -22.113 3.316 1.056 1.00 43.91 200 THR A N 1
ATOM 1553 C CA . THR A 1 200 ? -21.257 4.429 0.634 1.00 43.91 200 THR A CA 1
ATOM 1554 C C . THR A 1 200 ? -19.786 4.042 0.728 1.00 43.91 200 THR A C 1
ATOM 1556 O O . THR A 1 200 ? -19.107 4.324 1.712 1.00 43.91 200 THR A O 1
ATOM 1559 N N . GLN A 1 201 ? -19.280 3.398 -0.321 1.00 44.75 201 GLN A N 1
ATOM 1560 C CA . GLN A 1 201 ? -17.860 3.511 -0.638 1.00 44.75 201 GLN A CA 1
ATOM 1561 C C . GLN A 1 201 ? -17.587 4.979 -1.021 1.00 44.75 201 GLN A C 1
ATOM 1563 O O . GLN A 1 201 ? -18.414 5.568 -1.725 1.00 44.75 201 GLN A O 1
ATOM 1568 N N . PRO A 1 202 ? -16.487 5.610 -0.562 1.00 37.09 202 PRO A N 1
ATOM 1569 C CA . PRO A 1 202 ? -16.089 6.897 -1.117 1.00 37.09 202 PRO A CA 1
ATOM 1570 C C . PRO A 1 202 ? -15.950 6.716 -2.627 1.00 37.09 202 PRO A C 1
ATOM 1572 O O . PRO A 1 202 ? -15.399 5.707 -3.067 1.00 37.09 202 PRO A O 1
ATOM 1575 N N . ALA A 1 203 ? -16.511 7.652 -3.400 1.00 37.22 203 ALA A N 1
ATOM 1576 C CA . ALA A 1 203 ? -16.463 7.615 -4.852 1.00 37.22 203 ALA A CA 1
ATOM 1577 C C . ALA A 1 203 ? -15.009 7.408 -5.278 1.00 37.22 203 ALA A C 1
ATOM 1579 O O . ALA A 1 203 ? -14.165 8.292 -5.127 1.00 37.22 203 ALA A O 1
ATOM 1580 N N . ARG A 1 204 ? -14.724 6.192 -5.745 1.00 40.44 204 ARG A N 1
ATOM 1581 C CA . ARG A 1 204 ? -13.489 5.858 -6.429 1.00 40.44 204 ARG A CA 1
ATOM 1582 C C . ARG A 1 204 ? -13.384 6.879 -7.553 1.00 40.44 204 ARG A C 1
ATOM 1584 O O . ARG A 1 204 ? -14.342 7.040 -8.309 1.00 40.44 204 ARG A O 1
ATOM 1591 N N . THR A 1 205 ? -12.274 7.601 -7.647 1.00 45.16 205 THR A N 1
ATOM 1592 C CA . THR A 1 205 ? -11.958 8.322 -8.878 1.00 45.16 205 THR A CA 1
ATOM 1593 C C . THR A 1 205 ? -11.718 7.237 -9.916 1.00 45.16 205 THR A C 1
ATOM 1595 O O . THR A 1 205 ? -10.606 6.743 -10.070 1.00 45.16 205 THR A O 1
ATOM 1598 N N . GLU A 1 206 ? -12.791 6.726 -10.513 1.00 45.19 206 GLU A N 1
ATOM 1599 C CA . GLU A 1 206 ? -12.687 5.746 -11.574 1.00 45.19 206 GLU A CA 1
ATOM 1600 C C . GLU A 1 206 ? -11.928 6.440 -12.700 1.00 45.19 206 GLU A C 1
ATOM 1602 O O . GLU A 1 206 ? -12.379 7.457 -13.231 1.00 45.19 206 GLU A O 1
ATOM 1607 N N . LEU A 1 207 ? -10.735 5.931 -13.013 1.00 56.75 207 LEU A N 1
ATOM 1608 C CA . LEU A 1 207 ? -10.015 6.261 -14.235 1.00 56.75 207 LEU A CA 1
ATOM 1609 C C . LEU A 1 207 ? -10.912 5.823 -15.396 1.00 56.75 207 LEU A C 1
ATOM 1611 O O . LEU A 1 207 ? -10.848 4.686 -15.855 1.00 56.75 207 LEU A O 1
ATOM 1615 N N . THR A 1 208 ? -11.837 6.696 -15.789 1.00 65.25 208 THR A N 1
ATOM 1616 C CA . THR A 1 208 ? -12.795 6.405 -16.853 1.00 65.25 208 THR A CA 1
ATOM 1617 C C . THR A 1 208 ? -12.047 6.156 -18.157 1.00 65.25 208 THR A C 1
ATOM 1619 O O . THR A 1 208 ? -10.996 6.753 -18.406 1.00 65.25 208 THR A O 1
ATOM 1622 N N . ASP A 1 209 ? -12.621 5.330 -19.032 1.00 63.50 209 ASP A N 1
ATOM 1623 C CA . ASP A 1 209 ? -12.060 5.072 -20.363 1.00 63.50 209 ASP A CA 1
ATOM 1624 C C . ASP A 1 209 ? -11.774 6.376 -21.123 1.00 63.50 209 ASP A C 1
ATOM 1626 O O . ASP A 1 209 ? -10.794 6.467 -21.855 1.00 63.50 209 ASP A O 1
ATOM 1630 N N . GLN A 1 210 ? -12.590 7.412 -20.912 1.00 65.69 210 GLN A N 1
ATOM 1631 C CA . GLN A 1 210 ? -12.405 8.727 -21.522 1.00 65.69 210 GLN A CA 1
ATOM 1632 C C . GLN A 1 210 ? -11.136 9.436 -21.026 1.00 65.69 210 GLN A C 1
ATOM 1634 O O . GLN A 1 210 ? -10.391 9.995 -21.828 1.00 65.69 210 GLN A O 1
ATOM 1639 N N . HIS A 1 211 ? -10.847 9.358 -19.728 1.00 67.19 211 HIS A N 1
ATOM 1640 C CA . HIS A 1 211 ? -9.642 9.950 -19.153 1.00 67.19 211 HIS A CA 1
ATOM 1641 C C . HIS A 1 211 ? -8.374 9.220 -19.618 1.00 67.19 211 HIS A C 1
ATOM 1643 O O . HIS A 1 211 ? -7.379 9.845 -19.983 1.00 67.19 211 HIS A O 1
ATOM 1649 N N . ILE A 1 212 ? -8.426 7.887 -19.695 1.00 67.69 212 ILE A N 1
ATOM 1650 C CA . ILE A 1 212 ? -7.309 7.081 -20.201 1.00 67.69 212 ILE A CA 1
ATOM 1651 C C . ILE A 1 212 ? -7.063 7.367 -21.691 1.00 67.69 212 ILE A C 1
ATOM 1653 O O . ILE A 1 212 ? -5.906 7.462 -22.104 1.00 67.69 212 ILE A O 1
ATOM 1657 N N . LYS A 1 213 ? -8.119 7.580 -22.492 1.00 73.12 213 LYS A N 1
ATOM 1658 C CA . LYS A 1 213 ? -7.986 8.012 -23.896 1.00 73.12 213 LYS A CA 1
ATOM 1659 C C . LYS A 1 213 ? -7.267 9.347 -24.015 1.00 73.12 213 LYS A C 1
ATOM 1661 O O . LYS A 1 213 ? -6.367 9.467 -24.839 1.00 73.12 213 LYS A O 1
ATOM 1666 N N . GLU A 1 214 ? -7.629 10.332 -23.199 1.00 73.31 214 GLU A N 1
ATOM 1667 C CA . GLU A 1 214 ? -6.982 11.650 -23.198 1.00 73.31 214 GLU A CA 1
ATOM 1668 C C . GLU A 1 214 ? -5.499 11.553 -22.815 1.00 73.31 214 GLU A C 1
ATOM 1670 O O . GLU A 1 214 ? -4.641 12.156 -23.467 1.00 73.31 214 GLU A O 1
ATOM 1675 N N . LEU A 1 215 ? -5.167 10.734 -21.817 1.00 69.50 215 LEU A N 1
ATOM 1676 C CA . LEU A 1 215 ? -3.783 10.496 -21.400 1.00 69.50 215 LEU A CA 1
ATOM 1677 C C . LEU A 1 215 ? -2.963 9.760 -22.465 1.00 69.50 215 LEU A C 1
ATOM 1679 O O . LEU A 1 215 ? -1.829 10.142 -22.746 1.00 69.50 215 LEU A O 1
ATOM 1683 N N . GLN A 1 216 ? -3.535 8.739 -23.106 1.00 76.88 216 GLN A N 1
ATOM 1684 C CA . GLN A 1 216 ? -2.874 8.044 -24.210 1.00 76.88 216 GLN A CA 1
ATOM 1685 C C . GLN A 1 216 ? -2.758 8.926 -25.455 1.00 76.88 216 GLN A C 1
ATOM 1687 O O . GLN A 1 216 ? -1.778 8.814 -26.181 1.00 76.88 216 GLN A O 1
ATOM 1692 N N . PHE A 1 217 ? -3.720 9.814 -25.710 1.00 75.56 217 PHE A N 1
ATOM 1693 C CA . PHE A 1 217 ? -3.671 10.759 -26.826 1.00 75.56 217 PHE A CA 1
ATOM 1694 C C . PHE A 1 217 ? -2.590 11.827 -26.630 1.00 75.56 217 PHE A C 1
ATOM 1696 O O . PHE A 1 217 ? -1.903 12.192 -27.579 1.00 75.56 217 PHE A O 1
ATOM 1703 N N . THR A 1 218 ? -2.425 12.305 -25.396 1.00 70.44 218 THR A N 1
ATOM 1704 C CA . THR A 1 218 ? -1.407 13.302 -25.029 1.00 70.44 218 THR A CA 1
ATOM 1705 C C . THR A 1 218 ? 0.003 12.722 -24.900 1.00 70.44 218 THR A C 1
ATOM 1707 O O . THR A 1 218 ? 0.966 13.489 -24.824 1.00 70.44 218 THR A O 1
ATOM 1710 N N . ALA A 1 219 ? 0.145 11.392 -24.917 1.00 65.81 219 ALA A N 1
ATOM 1711 C CA . ALA A 1 219 ? 1.438 10.725 -24.986 1.00 65.81 219 ALA A CA 1
ATOM 1712 C C . ALA A 1 219 ? 2.197 11.129 -26.262 1.00 65.81 219 ALA A C 1
ATOM 1714 O O . ALA A 1 219 ? 1.620 11.307 -27.337 1.00 65.81 219 ALA A O 1
ATOM 1715 N N . GLY A 1 220 ? 3.511 11.317 -26.134 1.00 69.44 220 GLY A N 1
ATOM 1716 C CA . GLY A 1 220 ? 4.324 11.860 -27.220 1.00 69.44 220 GLY A CA 1
ATOM 1717 C C . GLY A 1 220 ? 4.390 10.917 -28.434 1.00 69.44 220 GLY A C 1
ATOM 1718 O O . GLY A 1 220 ? 4.315 9.699 -28.275 1.00 69.44 220 GLY A O 1
ATOM 1719 N N . PRO A 1 221 ? 4.640 11.433 -29.652 1.00 68.94 221 PRO A N 1
ATOM 1720 C CA . PRO A 1 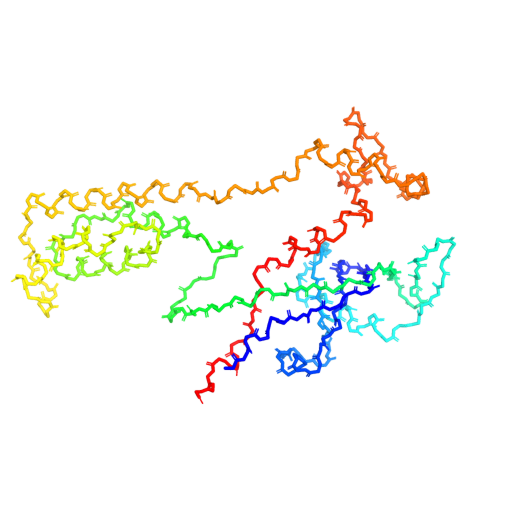221 ? 4.717 10.613 -30.870 1.00 68.94 221 PRO A CA 1
ATOM 1721 C C . PRO A 1 221 ? 5.820 9.540 -30.813 1.00 68.94 221 PRO A C 1
ATOM 1723 O O . PRO A 1 221 ? 5.714 8.491 -31.447 1.00 68.94 221 PRO A O 1
ATOM 1726 N N . TYR A 1 222 ? 6.867 9.778 -30.017 1.00 66.50 222 TYR A N 1
ATOM 1727 C CA . TYR A 1 222 ? 7.893 8.783 -29.706 1.00 66.50 222 TYR A CA 1
ATOM 1728 C C . TYR A 1 222 ? 7.318 7.582 -28.937 1.00 66.50 222 TYR A C 1
ATOM 1730 O O . TYR A 1 222 ? 7.635 6.435 -29.237 1.00 66.50 222 TYR A O 1
ATOM 1738 N N . GLU A 1 223 ? 6.432 7.843 -27.982 1.00 65.75 223 GLU A N 1
ATOM 1739 C CA . GLU A 1 223 ? 5.828 6.844 -27.105 1.00 65.75 223 GLU A CA 1
ATOM 1740 C C . GLU A 1 223 ? 4.867 5.929 -27.876 1.00 65.75 223 GLU A C 1
ATOM 1742 O O . GLU A 1 223 ? 4.966 4.708 -27.773 1.00 65.75 223 GLU A O 1
ATOM 1747 N N . HIS A 1 224 ? 4.032 6.497 -28.757 1.00 72.88 224 HIS A N 1
ATOM 1748 C CA . HIS A 1 224 ? 3.161 5.721 -29.657 1.00 72.88 224 HIS A CA 1
ATOM 1749 C C . HIS A 1 224 ? 3.949 4.799 -30.591 1.00 72.88 224 HIS A C 1
ATOM 1751 O O . HIS A 1 224 ? 3.546 3.659 -30.829 1.00 72.88 224 HIS A O 1
ATOM 1757 N N . SER A 1 225 ? 5.086 5.276 -31.104 1.00 69.81 225 SER A N 1
ATOM 1758 C CA . SER A 1 225 ? 5.976 4.473 -31.948 1.00 69.81 225 SER A CA 1
ATOM 1759 C C . SER A 1 225 ? 6.556 3.283 -31.176 1.00 69.81 225 SER A C 1
ATOM 1761 O O . SER A 1 225 ? 6.535 2.153 -31.669 1.00 69.81 225 SER A O 1
ATOM 1763 N N . VAL A 1 226 ? 6.994 3.508 -29.931 1.00 72.06 226 VAL A N 1
ATOM 1764 C CA . VAL A 1 226 ? 7.494 2.448 -29.040 1.00 72.06 226 VAL A CA 1
ATOM 1765 C C . VAL A 1 226 ? 6.396 1.433 -28.722 1.00 72.06 226 VAL A C 1
ATOM 1767 O O . VAL A 1 226 ? 6.645 0.232 -28.797 1.00 72.06 226 VAL A O 1
ATOM 1770 N N . TRP A 1 227 ? 5.174 1.876 -28.420 1.00 75.19 227 TRP A N 1
ATOM 1771 C CA . TRP A 1 227 ? 4.052 0.968 -28.157 1.00 75.19 227 TRP A CA 1
ATOM 1772 C C . TRP A 1 227 ? 3.781 0.047 -29.349 1.00 75.19 227 TRP A C 1
ATOM 1774 O O . TRP A 1 227 ? 3.688 -1.168 -29.173 1.00 75.19 227 TRP A O 1
ATOM 1784 N N . GLY A 1 228 ? 3.742 0.604 -30.564 1.00 71.88 228 GLY A N 1
ATOM 1785 C CA . GLY A 1 228 ? 3.583 -0.175 -31.793 1.00 71.88 228 GLY A CA 1
ATOM 1786 C C . GLY A 1 228 ? 4.722 -1.174 -32.024 1.00 71.88 228 GLY A C 1
ATOM 1787 O O . GLY A 1 228 ? 4.466 -2.335 -32.344 1.00 71.88 228 GLY A O 1
ATOM 1788 N N . GLN A 1 229 ? 5.976 -0.769 -31.796 1.00 68.12 229 GLN A N 1
ATOM 1789 C CA . GLN A 1 229 ? 7.139 -1.667 -31.899 1.00 68.12 229 GLN A CA 1
ATOM 1790 C C . GLN A 1 229 ? 7.108 -2.806 -30.868 1.00 68.12 229 GLN A C 1
ATOM 1792 O O . GLN A 1 229 ? 7.580 -3.904 -31.153 1.00 68.12 229 GLN A O 1
ATOM 1797 N N . MET A 1 230 ? 6.517 -2.565 -29.695 1.00 58.62 230 MET A N 1
ATOM 1798 C CA . MET A 1 230 ? 6.353 -3.550 -28.619 1.00 58.62 230 MET A CA 1
ATOM 1799 C C . MET A 1 230 ? 5.097 -4.425 -28.783 1.00 58.62 230 MET A C 1
ATOM 1801 O O . MET A 1 230 ? 4.761 -5.207 -27.891 1.00 58.62 230 MET A O 1
ATOM 1805 N N . GLY A 1 231 ? 4.406 -4.319 -29.923 1.00 68.88 231 GLY A N 1
ATOM 1806 C CA . GLY A 1 231 ? 3.245 -5.145 -30.253 1.00 68.88 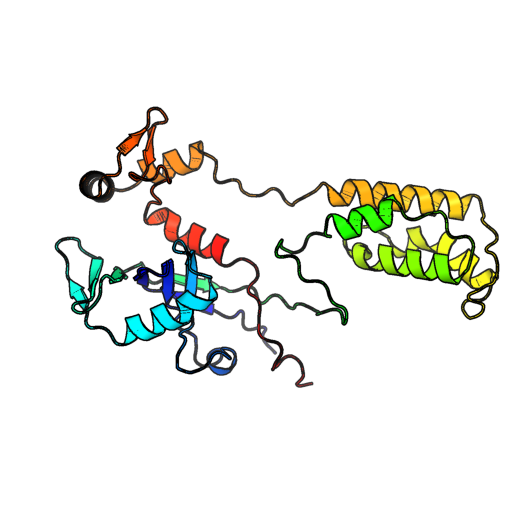231 GLY A CA 1
ATOM 1807 C C . GLY A 1 231 ? 1.942 -4.685 -29.602 1.00 68.88 231 GLY A C 1
ATOM 1808 O O . GLY A 1 231 ? 0.986 -5.460 -29.551 1.00 68.88 231 GLY A O 1
ATOM 1809 N N . ALA A 1 232 ? 1.883 -3.451 -29.097 1.00 79.25 232 ALA A N 1
ATOM 1810 C CA . ALA A 1 232 ? 0.619 -2.848 -28.709 1.00 79.25 232 ALA A CA 1
ATOM 1811 C C . ALA A 1 232 ? -0.160 -2.407 -29.953 1.00 79.25 232 ALA A C 1
ATOM 1813 O O . ALA A 1 232 ? 0.408 -1.943 -30.943 1.00 79.25 232 ALA A O 1
ATOM 1814 N N . THR A 1 233 ? -1.479 -2.537 -29.890 1.00 79.88 233 THR A N 1
ATOM 1815 C CA . THR A 1 233 ? -2.382 -2.164 -30.980 1.00 79.88 233 THR A CA 1
ATOM 1816 C C . THR A 1 233 ? -3.463 -1.227 -30.465 1.00 79.88 233 THR A C 1
ATOM 1818 O O . THR A 1 233 ? -3.865 -1.293 -29.300 1.00 79.88 233 THR A O 1
ATOM 1821 N N . LYS A 1 234 ? -3.912 -0.315 -31.331 1.00 81.56 234 LYS A N 1
ATOM 1822 C CA . LYS A 1 234 ? -5.015 0.596 -31.027 1.00 81.56 234 LYS A CA 1
ATOM 1823 C C . LYS A 1 234 ? -6.331 -0.114 -31.340 1.00 81.56 234 LYS A C 1
ATOM 1825 O O . LYS A 1 234 ? -6.553 -0.528 -32.479 1.00 81.56 234 LYS A O 1
ATOM 1830 N N . GLY A 1 235 ? -7.170 -0.281 -30.325 1.00 78.88 235 GLY A N 1
ATOM 1831 C CA . GLY A 1 235 ? -8.492 -0.877 -30.463 1.00 78.88 235 GLY A CA 1
ATOM 1832 C C . GLY A 1 235 ? -9.486 0.040 -31.191 1.00 78.88 235 GLY A C 1
ATOM 1833 O O . GLY A 1 235 ? -9.204 1.218 -31.428 1.00 78.88 235 GLY A O 1
ATOM 1834 N N . PRO A 1 236 ? -10.682 -0.475 -31.528 1.00 76.06 236 PRO A N 1
ATOM 1835 C CA . PRO A 1 236 ? -11.764 0.314 -32.130 1.00 76.06 236 PRO A CA 1
ATOM 1836 C C . PRO A 1 236 ? -12.324 1.391 -31.185 1.00 76.06 236 PRO A C 1
ATOM 1838 O O . PRO A 1 236 ? -12.994 2.317 -31.627 1.00 76.06 236 PRO A O 1
ATOM 1841 N N . ASP A 1 237 ? -12.037 1.276 -29.888 1.00 77.75 237 ASP A N 1
ATOM 1842 C CA . ASP A 1 237 ? -12.322 2.254 -28.838 1.00 77.75 237 ASP A CA 1
ATOM 1843 C C . ASP A 1 237 ? -11.285 3.386 -28.770 1.00 77.75 237 ASP A C 1
ATOM 1845 O O . ASP A 1 237 ? -11.385 4.249 -27.902 1.00 77.75 237 ASP A O 1
ATOM 1849 N N . GLU A 1 238 ? -10.311 3.396 -29.678 1.00 78.50 238 GLU A N 1
ATOM 1850 C CA . GLU A 1 238 ? -9.170 4.308 -29.707 1.00 78.50 238 GLU A CA 1
ATOM 1851 C C . GLU A 1 238 ? -8.190 4.176 -28.530 1.00 78.50 238 GLU A C 1
ATOM 1853 O O . GLU A 1 238 ? -7.293 5.011 -28.389 1.00 78.50 238 GLU A O 1
ATOM 1858 N N . LEU A 1 239 ? -8.303 3.116 -27.729 1.00 79.69 239 LEU A N 1
ATOM 1859 C CA . LEU A 1 239 ? -7.378 2.833 -26.637 1.00 79.69 239 LEU A CA 1
ATOM 1860 C C . LEU A 1 239 ? -6.244 1.921 -27.107 1.00 79.69 239 LEU A C 1
ATOM 1862 O O . LEU A 1 239 ? -6.454 0.938 -27.822 1.00 79.69 239 LEU A O 1
ATOM 1866 N N . TRP A 1 240 ? -5.026 2.226 -26.677 1.00 75.44 240 TRP A N 1
ATOM 1867 C CA . TRP A 1 240 ? -3.862 1.376 -26.893 1.00 75.44 240 TRP A CA 1
ATOM 1868 C C . TRP A 1 240 ? -3.838 0.236 -25.882 1.00 75.44 240 TRP A C 1
ATOM 1870 O O . TRP A 1 240 ? -3.902 0.461 -24.666 1.00 75.44 240 TRP A O 1
ATOM 1880 N N . ARG A 1 241 ? -3.727 -0.993 -26.394 1.00 75.69 241 ARG A N 1
ATOM 1881 C CA . ARG A 1 241 ? -3.665 -2.225 -25.601 1.00 75.69 241 ARG A CA 1
ATOM 1882 C C . ARG A 1 241 ? -2.467 -3.074 -26.003 1.00 75.69 241 ARG A C 1
ATOM 1884 O O . ARG A 1 241 ? -2.125 -3.150 -27.182 1.00 75.69 241 ARG A O 1
ATOM 1891 N N . CYS A 1 242 ? -1.849 -3.732 -25.030 1.00 67.38 242 CYS A N 1
ATOM 1892 C CA . CYS A 1 242 ? -0.854 -4.769 -25.282 1.00 67.38 242 CYS A CA 1
ATOM 1893 C C . CYS A 1 242 ? -1.494 -6.001 -25.943 1.00 67.38 242 CYS A C 1
ATOM 1895 O O . CYS A 1 242 ? -2.715 -6.161 -25.970 1.00 67.38 242 CYS A O 1
ATOM 1897 N N . HIS A 1 243 ? -0.650 -6.906 -26.440 1.00 63.38 243 HIS A N 1
ATOM 1898 C CA . HIS A 1 243 ? -1.067 -8.185 -27.027 1.00 63.38 243 HIS A CA 1
ATOM 1899 C C . HIS A 1 243 ? -1.863 -9.088 -26.059 1.00 63.38 243 HIS A C 1
ATOM 1901 O O . HIS A 1 243 ? -2.548 -10.005 -26.502 1.00 63.38 243 HIS A O 1
ATOM 1907 N N . ASP A 1 244 ? -1.797 -8.825 -24.751 1.00 58.97 244 ASP A N 1
ATOM 1908 C CA . ASP A 1 244 ? -2.561 -9.495 -23.692 1.00 58.97 244 ASP A CA 1
ATOM 1909 C C . ASP A 1 244 ? -3.911 -8.812 -23.371 1.00 58.97 244 ASP A C 1
ATOM 1911 O O . ASP A 1 244 ? -4.622 -9.233 -22.457 1.00 58.97 244 ASP A O 1
ATOM 1915 N N . GLY A 1 245 ? -4.271 -7.752 -24.105 1.00 59.38 245 GLY A N 1
ATOM 1916 C CA . GLY A 1 245 ? -5.522 -7.003 -23.953 1.00 59.38 245 GLY A CA 1
ATOM 1917 C C . GLY A 1 245 ? -5.515 -5.932 -22.854 1.00 59.38 245 GLY A C 1
ATOM 1918 O O . GLY A 1 245 ? -6.505 -5.198 -22.716 1.00 59.38 245 GLY A O 1
ATOM 1919 N N . ARG A 1 246 ? -4.423 -5.794 -22.088 1.00 68.38 246 ARG A N 1
ATOM 1920 C CA . ARG A 1 246 ? -4.295 -4.771 -21.036 1.00 68.38 246 ARG A CA 1
ATOM 1921 C C . ARG A 1 246 ? -4.022 -3.392 -21.627 1.00 68.38 246 ARG A C 1
ATOM 1923 O O . ARG A 1 246 ? -3.365 -3.277 -22.657 1.00 68.38 246 ARG A O 1
ATOM 1930 N N . LEU A 1 247 ? -4.510 -2.346 -20.961 1.00 69.94 247 LEU A N 1
ATOM 1931 C CA . LEU A 1 247 ? -4.291 -0.959 -21.376 1.00 69.94 247 LEU A CA 1
ATOM 1932 C C . LEU A 1 247 ? -2.817 -0.575 -21.235 1.00 69.94 247 LEU A C 1
ATOM 1934 O O . LEU A 1 247 ? -2.180 -0.875 -20.225 1.00 69.94 247 LEU A O 1
ATOM 1938 N N . VAL A 1 248 ? -2.288 0.109 -22.247 1.00 70.00 248 VAL A N 1
ATOM 1939 C CA . VAL A 1 248 ? -0.939 0.672 -22.196 1.00 70.00 248 VAL A CA 1
ATOM 1940 C C . VAL A 1 248 ? -0.965 1.915 -21.313 1.00 70.00 248 VAL A C 1
ATOM 1942 O O . VAL A 1 248 ? -1.658 2.882 -21.624 1.00 70.00 248 VAL A O 1
ATOM 1945 N N . ALA A 1 249 ? -0.230 1.889 -20.204 1.00 70.06 249 ALA A N 1
ATOM 1946 C CA . ALA A 1 249 ? -0.088 3.045 -19.331 1.00 70.06 249 ALA A CA 1
ATOM 1947 C C . ALA A 1 249 ? 0.963 4.011 -19.911 1.00 70.06 249 ALA A C 1
ATOM 1949 O O . ALA A 1 249 ? 2.122 3.610 -20.047 1.00 70.06 249 ALA A O 1
ATOM 1950 N N . PRO A 1 250 ? 0.592 5.257 -20.253 1.00 70.25 250 PRO A N 1
ATOM 1951 C CA . PRO A 1 250 ? 1.559 6.255 -20.685 1.00 70.25 250 PRO A CA 1
ATOM 1952 C C . PRO A 1 250 ? 2.426 6.744 -19.518 1.00 70.25 250 PRO A C 1
ATOM 1954 O O . PRO A 1 250 ? 2.031 6.685 -18.351 1.00 70.25 250 PRO A O 1
ATOM 1957 N N . ALA A 1 251 ? 3.618 7.253 -19.821 1.00 64.12 251 ALA A N 1
ATOM 1958 C CA . ALA A 1 251 ? 4.610 7.654 -18.824 1.00 64.12 251 ALA A CA 1
ATOM 1959 C C . ALA A 1 251 ? 4.106 8.751 -17.866 1.00 64.12 251 ALA A C 1
ATOM 1961 O O . ALA A 1 251 ? 4.526 8.805 -16.710 1.00 64.12 251 ALA A O 1
ATOM 1962 N N . ASN A 1 252 ? 3.184 9.602 -18.322 1.00 62.25 252 ASN A N 1
ATOM 1963 C CA . ASN A 1 252 ? 2.528 10.639 -17.518 1.00 62.25 252 ASN A CA 1
ATOM 1964 C C . ASN A 1 252 ? 1.460 10.091 -16.551 1.00 62.25 252 ASN A C 1
ATOM 1966 O O . ASN A 1 252 ? 1.103 10.791 -15.608 1.00 62.25 252 ASN A O 1
ATOM 1970 N N . LEU A 1 253 ? 0.984 8.858 -16.748 1.00 66.06 253 LEU A N 1
ATOM 1971 C CA . LEU A 1 253 ? 0.069 8.163 -15.839 1.00 66.06 253 LEU A CA 1
ATOM 1972 C C . LEU A 1 253 ? 0.831 7.411 -14.728 1.00 66.06 253 LEU A C 1
ATOM 1974 O O . LEU A 1 253 ? 0.258 7.089 -13.688 1.00 66.06 253 LEU A O 1
ATOM 1978 N N . CYS A 1 254 ? 2.138 7.175 -14.895 1.00 59.69 254 CYS A N 1
ATOM 1979 C CA . CYS A 1 254 ? 2.972 6.497 -13.898 1.00 59.69 254 CYS A CA 1
ATOM 1980 C C . CYS A 1 254 ? 2.912 7.124 -12.489 1.00 59.69 254 CYS A C 1
ATOM 1982 O O . CYS A 1 254 ? 2.784 6.355 -11.539 1.00 59.69 254 CYS A O 1
ATOM 1984 N N . PRO A 1 255 ? 2.959 8.461 -12.301 1.00 55.25 255 PRO A N 1
ATOM 1985 C CA . PRO A 1 255 ? 2.834 9.069 -10.972 1.00 55.25 255 PRO A CA 1
ATOM 1986 C C . PRO A 1 255 ? 1.489 8.772 -10.296 1.00 55.25 255 PRO A C 1
ATOM 1988 O O . PRO A 1 255 ? 1.446 8.509 -9.096 1.00 55.25 255 PRO A O 1
ATOM 1991 N N . GLU A 1 256 ? 0.390 8.755 -11.056 1.00 58.28 256 GLU A N 1
ATOM 1992 C CA . GLU A 1 256 ? -0.933 8.448 -10.503 1.00 58.28 256 GLU A CA 1
ATOM 1993 C C . GLU A 1 256 ? -1.092 6.965 -10.168 1.00 58.28 256 GLU A C 1
ATOM 1995 O O . GLU A 1 256 ? -1.650 6.645 -9.121 1.00 58.28 256 GLU A O 1
ATOM 2000 N N . LEU A 1 257 ? -0.541 6.068 -10.993 1.00 58.38 257 LEU A N 1
ATOM 2001 C CA . LEU A 1 257 ? -0.500 4.630 -10.706 1.00 58.38 257 LEU A CA 1
ATOM 2002 C C . LEU A 1 257 ? 0.360 4.321 -9.481 1.00 58.38 257 LEU A C 1
ATOM 2004 O O . LEU A 1 257 ? -0.008 3.475 -8.672 1.00 58.38 257 LEU A O 1
ATOM 2008 N N . ILE A 1 258 ? 1.487 5.022 -9.324 1.00 53.28 258 ILE A N 1
ATOM 2009 C CA . ILE A 1 258 ? 2.329 4.957 -8.127 1.00 53.28 258 ILE A CA 1
ATOM 2010 C C . ILE A 1 258 ? 1.508 5.397 -6.909 1.00 53.28 258 ILE A C 1
ATOM 2012 O O . ILE A 1 258 ? 1.459 4.663 -5.927 1.00 53.28 258 ILE A O 1
ATOM 2016 N N . ARG A 1 259 ? 0.800 6.531 -6.986 1.00 53.38 259 ARG A N 1
ATOM 2017 C CA . ARG A 1 259 ? -0.073 7.037 -5.911 1.00 53.38 259 ARG A CA 1
ATOM 2018 C C . ARG A 1 259 ? -1.216 6.074 -5.560 1.00 53.38 259 ARG A C 1
ATOM 2020 O O . ARG A 1 259 ? -1.482 5.869 -4.381 1.00 53.38 259 ARG A O 1
ATOM 2027 N N . GLU A 1 260 ? -1.883 5.481 -6.552 1.00 53.44 260 GLU A N 1
ATOM 2028 C CA . GLU A 1 260 ? -2.969 4.507 -6.343 1.00 53.44 260 GLU A CA 1
ATOM 2029 C C . GLU A 1 260 ? -2.444 3.199 -5.733 1.00 53.44 260 GLU A C 1
ATOM 2031 O O . GLU A 1 260 ? -3.015 2.680 -4.772 1.00 53.44 260 GLU A O 1
ATOM 2036 N N . ALA A 1 261 ? -1.323 2.684 -6.243 1.00 49.75 261 ALA A N 1
ATOM 2037 C CA . ALA A 1 261 ? -0.696 1.471 -5.728 1.00 49.75 261 ALA A CA 1
ATOM 2038 C C . ALA A 1 261 ? -0.081 1.668 -4.329 1.00 49.75 261 ALA A C 1
ATOM 2040 O O . ALA A 1 261 ? 0.011 0.718 -3.550 1.00 49.75 261 ALA A O 1
ATOM 2041 N N . HIS A 1 262 ? 0.272 2.909 -3.984 1.00 47.34 262 HIS A N 1
ATOM 2042 C CA . HIS A 1 262 ? 0.632 3.366 -2.640 1.00 47.34 262 HIS A CA 1
ATOM 2043 C C . HIS A 1 262 ? -0.556 3.566 -1.689 1.00 47.34 262 HIS A C 1
ATOM 2045 O O . HIS A 1 262 ? -0.421 4.279 -0.691 1.00 47.34 262 HIS A O 1
ATOM 2051 N N . GLY A 1 263 ? -1.699 2.917 -1.934 1.00 50.97 263 GLY A N 1
ATOM 2052 C CA . GLY A 1 263 ? -2.748 2.772 -0.923 1.00 50.97 263 GLY A CA 1
ATOM 2053 C C . GLY A 1 263 ? -2.196 2.336 0.453 1.00 50.97 263 GLY A C 1
ATOM 2054 O O . GLY A 1 263 ? -1.038 1.925 0.556 1.00 50.97 263 GLY A O 1
ATOM 2055 N N . PRO A 1 264 ? -3.001 2.426 1.526 1.00 39.59 264 PRO A N 1
ATOM 2056 C CA . PRO A 1 264 ? -2.543 2.337 2.916 1.00 39.59 264 PRO A CA 1
ATOM 2057 C C . PRO A 1 264 ? -1.535 1.200 3.141 1.00 39.59 264 PRO A C 1
ATOM 2059 O O . PRO A 1 264 ? -1.867 0.015 3.092 1.00 39.59 264 PRO A O 1
ATOM 2062 N N . THR A 1 265 ? -0.264 1.559 3.324 1.00 39.28 265 THR A N 1
ATOM 2063 C CA . THR A 1 265 ? 0.821 0.584 3.428 1.00 39.28 265 THR A CA 1
ATOM 2064 C C . THR A 1 265 ? 0.791 -0.099 4.792 1.00 39.28 265 THR A C 1
ATOM 2066 O O . THR A 1 265 ? 0.843 0.558 5.830 1.00 39.28 265 THR A O 1
ATOM 2069 N N . HIS A 1 266 ? 0.774 -1.433 4.801 1.00 39.41 266 HIS A N 1
ATOM 2070 C CA . HIS A 1 266 ? 0.935 -2.237 6.011 1.00 39.41 266 HIS A CA 1
ATOM 2071 C C . HIS A 1 266 ? 2.331 -2.041 6.627 1.00 39.41 266 HIS A C 1
ATOM 2073 O O . HIS A 1 266 ? 3.319 -2.601 6.150 1.00 39.41 266 HIS A O 1
ATOM 2079 N N . GLU A 1 267 ? 2.415 -1.293 7.726 1.00 43.28 267 GLU A N 1
ATOM 2080 C CA . GLU A 1 267 ? 3.624 -1.215 8.548 1.00 43.28 267 GLU A CA 1
ATOM 2081 C C . GLU A 1 267 ? 3.747 -2.411 9.514 1.00 43.28 267 GLU A C 1
ATOM 2083 O O . GLU A 1 267 ? 2.774 -2.896 10.102 1.00 43.28 267 GLU A O 1
ATOM 2088 N N . GLY A 1 268 ? 4.979 -2.896 9.702 1.00 39.16 268 GLY A N 1
ATOM 2089 C CA . GLY A 1 268 ? 5.304 -3.981 10.628 1.00 39.16 268 GLY A CA 1
ATOM 2090 C C . GLY A 1 268 ? 5.269 -3.543 12.100 1.00 39.16 268 GLY A C 1
ATOM 2091 O O . GLY A 1 268 ? 5.853 -2.535 12.484 1.00 39.16 268 GLY A O 1
ATOM 2092 N N . LYS A 1 269 ? 4.636 -4.367 12.944 1.00 38.34 269 LYS A N 1
ATOM 2093 C CA . LYS A 1 269 ? 4.262 -4.152 14.364 1.00 38.34 269 LYS A CA 1
ATOM 2094 C C . LYS A 1 269 ? 5.351 -3.687 15.358 1.00 38.34 269 LYS A C 1
ATOM 2096 O O . LYS A 1 269 ? 5.030 -3.462 16.522 1.00 38.34 269 LYS A O 1
ATOM 2101 N N . LEU A 1 270 ? 6.627 -3.594 14.989 1.00 37.09 270 LEU A N 1
ATOM 2102 C CA . LEU A 1 270 ? 7.721 -3.656 15.972 1.00 37.09 270 LEU A CA 1
ATOM 2103 C C . LEU A 1 270 ? 8.154 -2.334 16.626 1.00 37.09 270 LEU A C 1
ATOM 2105 O O . LEU A 1 270 ? 9.014 -2.380 17.502 1.00 37.09 270 LEU A O 1
ATOM 2109 N N . LYS A 1 271 ? 7.578 -1.170 16.293 1.00 42.47 271 LYS A N 1
ATOM 2110 C CA . LYS A 1 271 ? 8.014 0.109 16.906 1.00 42.47 271 LYS A CA 1
ATOM 2111 C C . LYS A 1 271 ? 6.918 1.063 17.386 1.00 42.47 271 LYS A C 1
ATOM 2113 O O . LYS A 1 271 ? 7.226 2.171 17.805 1.00 42.47 271 LYS A O 1
ATOM 2118 N N . THR A 1 272 ? 5.659 0.636 17.463 1.00 36.09 272 THR A N 1
ATOM 2119 C CA . THR A 1 272 ? 4.578 1.473 18.033 1.00 36.09 272 THR A CA 1
ATOM 2120 C C . THR A 1 272 ? 4.538 1.460 19.576 1.00 36.09 272 THR A C 1
ATOM 2122 O O . THR A 1 272 ? 3.644 2.053 20.174 1.00 36.09 272 THR A O 1
ATOM 2125 N N . LEU A 1 273 ? 5.487 0.788 20.243 1.00 34.69 273 LEU A N 1
ATOM 2126 C CA . LEU A 1 273 ? 5.533 0.603 21.703 1.00 34.69 273 LEU A CA 1
ATOM 2127 C C . LEU A 1 273 ? 6.781 1.209 22.367 1.00 34.69 273 LEU A C 1
ATOM 2129 O O . LEU A 1 273 ? 7.338 0.620 23.289 1.00 34.69 273 LEU A O 1
ATOM 2133 N N . GLN A 1 274 ? 7.215 2.393 21.944 1.00 31.72 274 GLN A N 1
ATOM 2134 C CA . GLN A 1 274 ? 8.041 3.236 22.812 1.00 31.72 274 GLN A CA 1
ATOM 2135 C C . GLN A 1 274 ? 7.219 4.466 23.196 1.00 31.72 274 GLN A C 1
ATOM 2137 O O . GLN A 1 274 ? 6.925 5.318 22.362 1.00 31.72 274 GLN A O 1
ATOM 2142 N N . LYS A 1 275 ? 6.740 4.432 24.445 1.00 33.28 275 LYS A N 1
ATOM 2143 C CA . LYS A 1 275 ? 6.135 5.561 25.157 1.00 33.28 275 LYS A CA 1
ATOM 2144 C C . LYS A 1 275 ? 7.174 6.641 25.415 1.00 33.28 275 LYS A C 1
ATOM 2146 O O . LYS A 1 275 ? 8.334 6.256 25.675 1.00 33.28 275 LYS A O 1
#

Sequence (275 aa):
MMHLTPTIRCCTIVCGQEGVAAPVILPSHLKSWYLLGEESAPHVTLAVGHGFEARSLGPMIRRASKLQWEPTQTPGITKATTENMWRFMTVDTEEHCLPERLTLPRHHEISGEGAGLSKSHRDSILHHPRPITVSGMLSFLGLTGYSRTHIPDYTSRTEPLREIVREAGPRNLHSSLTWTPEASTAFALLKTDLSMVLQTQPARTELTDQHIKELQFTAGPYEHSVWGQMGATKGPDELWRCHDGRLVAPANLCPELIREAHGPTHEGKLKTLQK

Secondary structure (DSSP, 8-state):
------EEEEEEEEEETTEEEEEPB--TTTGGG--S-TT---EEEEEEPTT--GGGHHHHHHHHTTS-EEE-SSTTEEEESSSS-EEEEEEEEEEE---------SS----SS-SS--HHHHHHHHTPPPP-BHHHHHHHHHHHHHTGGGSTTHHHHHHHHHHHHHHH-TT-TTSBP---HHHHHHHHHHHHHHHHHTT---------HHHHHHHHHHS-HHHHHHHHHTT-EE-TTS-EE-TTSPBPPPTTTHHHHHHHHTSS----GGGTT--

Radius of gyration: 26.0 Å; chains: 1; bounding box: 66×35×68 Å

Foldseek 3Di:
DPPPQFKWKFFKWKQAQQAIKTFTDGDPVCVVQPPDDLLFGDIFGLTGHPPHDPVVVRNVVSVVVVFDWDDDPDPQKTATPPGRMIMGGAPTDMDGADADPDPDDPDDDDDPDPPAQDPVLLCCLLPQDDDFWLLSLVVNCVSLVVVCVLDPPSVVLCVLSVVQSVVQDNPRRGGTTDDDPSNVVSSVVSNVSSVVSNVDDPPDPPCDLVVQLVQVVPADPVVVVVLVVQQWDQDPSRFTAHPVRHGDDGSVCVVVSSVVSSPNDDGDPDPPPDD

pLDDT: mean 71.57, std 17.06, range [30.25, 94.38]